Protein AF-A0A7H1N2P3-F1 (afdb_monomer)

Solvent-accessible surface area (backbone atoms only — not comparable to full-atom values): 16676 Å² total; per-residue (Å²): 135,90,85,82,84,85,82,82,83,81,80,83,82,82,78,81,83,77,82,78,76,79,80,79,80,75,78,75,78,79,77,72,80,78,60,65,70,44,45,27,58,56,30,42,57,56,55,43,72,71,64,78,55,67,79,48,47,64,55,15,47,18,42,70,59,27,43,42,68,39,91,84,82,60,47,80,33,26,30,31,26,25,40,36,40,92,50,42,79,43,81,42,94,38,66,67,56,34,45,52,50,51,51,57,40,43,76,74,70,52,52,69,37,22,34,9,22,58,41,52,40,48,62,86,41,64,83,74,41,98,42,65,70,45,38,48,29,37,55,54,31,46,52,49,49,54,54,52,41,46,54,35,24,73,73,60,75,33,68,65,56,11,54,12,44,69,80,29,87,50,64,91,56,12,51,66,49,23,54,51,29,52,56,40,27,56,57,50,72,68,54,71,98,66,94,62,98,78,80,87,79,84,74,76,87,68,82,79,67,72,80,69,86,58,74,56,78,71,92,71,90,69,84,71,80,48,75,66,56,54,53,53,51,52,53,64,72,65,53,77,66,81,79,71,62,76,75,65,63,69,68,61,64,61,57,58,61,57,54,58,59,55,56,59,59,57,63,63,66,76,75,74,128

Sequence (273 aa):
MQGRWRKCCWVPVLGALLLFSPLSLQAAPLALPSDPYRLCADAIARQDRTGQTPRHLLSAIALAESGRRHPVTGAAVAWPWAVMSEGRGRYLATKADAIAEVQGLQARGIRNIDVGCMQINLSYHPDAFASLEEAFDPAANIAYAAQYLRQLFAEEGSWPDAAGRYHSATPAYKGPYQDRVMALWGKQGQQPLNGNADDPMGDPAMASLSAPPRIAMPPLRQRQPTPAMINQFVRQLQMPTAAARSGRALAASRDQRGQVTADRRRRTQYRTA

Foldseek 3Di:
DDDDDDDDDDDDDDDDDDPPDDPPPDDDDDDDPPDQQCQLVVLLVVVVVVVLDPPCLLVLLLLLAQWDQDPPQRDTTHGLLWKDDPLDIDRDPDLVVSQVVVVVCVVVVTQQMFGGSNRHGCNLCVPLDPDSSLCSRSNSVSVSLSVQLSVLCVVPVDSLQSQLVSQHPDPVRSVVRSVSSVVSSVVVVPDPPDPDVDDDDDDPPVVPCPPPRPPRDDDDDDDRDDPVNVVVVVVVVPPPPPVPPPPPPVVVVVVVVVVVVVVVVVVVVPPPD

Secondary structure (DSSP, 8-state):
------------------------------PPPP-GGGHHHHHHHHHHTT-SS-TTHHHHHHHHHHEEE-TTT--EEE-TTEEEETTEEEE-SSHHHHHHHHHHHHHTT----EETTTTEETTT-TTS-SSHHHHT-HHHHHHHHHHHHHHHHHHHSSHHHHHHHHH-SSHHHHHHHHHHHHHHHHHHHTS-S---S------GGGTT---------------PPPHHHHHHHHHHHTSPPGGGSSSSHHHHHHHHHHHHHHHHHHHHHTS--

Mean predicted aligned error: 16.63 Å

Radius of gyration: 34.7 Å; Cα contacts (8 Å, |Δi|>4): 262; chains: 1; bounding box: 104×72×122 Å

Organism: NCBI:txid111831

pLDDT: mean 76.06, std 24.31, range [29.94, 98.88]

Nearest PDB structures (foldseek):
  8urn-assembly1_A  TM=5.389E-01  e=1.327E-02  Escherichia coli

Structure (mmCIF, N/CA/C/O backbone):
data_AF-A0A7H1N2P3-F1
#
_entry.id   AF-A0A7H1N2P3-F1
#
loop_
_atom_site.group_PDB
_atom_site.id
_atom_site.type_symbol
_atom_site.label_atom_id
_atom_site.label_alt_id
_atom_site.label_comp_id
_atom_site.label_asym_id
_atom_site.label_entity_id
_atom_site.label_seq_id
_atom_site.pdbx_PDB_ins_code
_atom_site.Cartn_x
_atom_site.Cartn_y
_atom_site.Cartn_z
_atom_site.occupancy
_atom_site.B_iso_or_equiv
_atom_site.auth_seq_id
_atom_site.auth_comp_id
_atom_site.auth_asym_id
_atom_site.auth_atom_id
_atom_site.pdbx_PDB_model_num
ATOM 1 N N . MET A 1 1 ? -7.376 52.157 -103.030 1.00 46.75 1 MET A N 1
ATOM 2 C CA . MET A 1 1 ? -6.325 51.129 -102.859 1.00 46.75 1 MET A CA 1
ATOM 3 C C . MET A 1 1 ? -6.321 50.677 -101.408 1.00 46.75 1 MET A C 1
ATOM 5 O O . MET A 1 1 ? -6.358 51.516 -100.520 1.00 46.75 1 MET A O 1
ATOM 9 N N . GLN A 1 2 ? -6.408 49.368 -101.184 1.00 44.72 2 GLN A N 1
ATOM 10 C CA . GLN A 1 2 ? -6.608 48.746 -99.874 1.00 44.72 2 GLN A CA 1
ATOM 11 C C . GLN A 1 2 ? -5.289 48.712 -99.079 1.00 44.72 2 GLN A C 1
ATOM 13 O O . GLN A 1 2 ? -4.334 48.075 -99.515 1.00 44.72 2 GLN A O 1
ATOM 18 N N . GLY A 1 3 ? -5.238 49.364 -97.914 1.00 48.50 3 GLY A N 1
ATOM 19 C CA . GLY A 1 3 ? -4.130 49.262 -96.957 1.00 48.50 3 GLY A CA 1
ATOM 20 C C . GLY A 1 3 ? -4.452 48.247 -95.860 1.00 48.50 3 GLY A C 1
ATOM 21 O O . GLY A 1 3 ? -5.310 48.495 -95.015 1.00 48.50 3 GLY A O 1
ATOM 22 N N . ARG A 1 4 ? -3.788 47.085 -95.891 1.00 54.94 4 ARG A N 1
ATOM 23 C CA . ARG A 1 4 ? -3.956 45.971 -94.945 1.00 54.94 4 ARG A CA 1
ATOM 24 C C . ARG A 1 4 ? -2.919 46.027 -93.800 1.00 54.94 4 ARG A C 1
ATOM 26 O O . ARG A 1 4 ? -1.737 45.870 -94.051 1.00 54.94 4 ARG A O 1
ATOM 33 N N . TRP A 1 5 ? -3.438 46.156 -92.571 1.00 48.72 5 TRP A N 1
ATOM 34 C CA . TRP A 1 5 ? -3.043 45.595 -91.254 1.00 48.72 5 TRP A CA 1
ATOM 35 C C . TRP A 1 5 ? -1.598 45.676 -90.730 1.00 48.72 5 TRP A C 1
ATOM 37 O O . TRP A 1 5 ? -0.681 45.091 -91.292 1.00 48.72 5 TRP A O 1
ATOM 47 N N . ARG A 1 6 ? -1.497 46.102 -89.461 1.00 54.25 6 ARG A N 1
ATOM 48 C CA . ARG A 1 6 ? -1.001 45.246 -88.363 1.00 54.25 6 ARG A CA 1
ATOM 49 C C . ARG A 1 6 ? -1.569 45.720 -87.018 1.00 54.25 6 ARG A C 1
ATOM 51 O O . ARG A 1 6 ? -1.148 46.733 -86.477 1.00 54.25 6 ARG A O 1
ATOM 58 N N . LYS A 1 7 ? -2.574 44.999 -86.511 1.00 63.62 7 LYS A N 1
ATOM 59 C CA . LYS A 1 7 ? -3.128 45.179 -85.161 1.00 63.62 7 LYS A CA 1
ATOM 60 C C . LYS A 1 7 ? -2.230 44.424 -84.176 1.00 63.62 7 LYS A C 1
ATOM 62 O O . LYS A 1 7 ? -1.996 43.234 -84.374 1.00 63.62 7 LYS A O 1
ATOM 67 N N . CYS A 1 8 ? -1.720 45.107 -83.154 1.00 59.34 8 CYS A N 1
ATOM 68 C CA . CYS A 1 8 ? -1.030 44.477 -82.030 1.00 59.34 8 CYS A CA 1
ATOM 69 C C . CYS A 1 8 ? -2.034 43.664 -81.203 1.00 59.34 8 CYS A C 1
ATOM 71 O O . CYS A 1 8 ? -3.032 44.207 -80.734 1.00 59.34 8 CYS A O 1
ATOM 73 N N . CYS A 1 9 ? -1.768 42.371 -81.024 1.00 60.31 9 CYS A N 1
ATOM 74 C CA . CYS A 1 9 ? -2.489 41.534 -80.072 1.00 60.31 9 CYS A CA 1
ATOM 75 C C . CYS A 1 9 ? -1.971 41.833 -78.662 1.00 60.31 9 CYS A C 1
ATOM 77 O O . CYS A 1 9 ? -0.817 41.549 -78.350 1.00 60.31 9 CYS A O 1
ATOM 79 N N . TRP A 1 10 ? -2.825 42.402 -77.816 1.00 56.50 10 TRP A N 1
ATOM 80 C CA . TRP A 1 10 ? -2.609 42.476 -76.375 1.00 56.50 10 TRP A CA 1
ATOM 81 C C . TRP A 1 10 ? -3.171 41.181 -75.777 1.00 56.50 10 TRP A C 1
ATOM 83 O O . TRP A 1 10 ? -4.371 40.932 -75.872 1.00 56.50 10 TRP A O 1
ATOM 93 N N . VAL A 1 11 ? -2.309 40.313 -75.248 1.00 62.06 11 VAL A N 1
ATOM 94 C CA . VAL A 1 11 ? -2.736 39.091 -74.552 1.00 62.06 11 VAL A CA 1
ATOM 95 C C . VAL A 1 11 ? -2.889 39.442 -73.070 1.00 62.06 11 VAL A C 1
ATOM 97 O O . VAL A 1 11 ? -1.889 39.803 -72.449 1.00 62.06 11 VAL A O 1
ATOM 100 N N . PRO A 1 12 ? -4.093 39.370 -72.475 1.00 61.41 12 PRO A N 1
ATOM 101 C CA . PRO A 1 12 ? -4.243 39.557 -71.042 1.00 61.41 12 PRO A CA 1
ATOM 102 C C . PRO A 1 12 ? -3.767 38.288 -70.326 1.00 61.41 12 PRO A C 1
ATOM 104 O O . PRO A 1 12 ? -4.273 37.192 -70.565 1.00 61.41 12 PRO A O 1
ATOM 107 N N . VAL A 1 13 ? -2.781 38.429 -69.443 1.00 63.53 13 VAL A N 1
ATOM 108 C CA . VAL A 1 13 ? -2.361 37.355 -68.537 1.00 63.53 13 VAL A CA 1
ATOM 109 C C . VAL A 1 13 ? -3.352 37.321 -67.372 1.00 63.53 13 VAL A C 1
ATOM 111 O O . VAL A 1 13 ? -3.301 38.159 -66.475 1.00 63.53 13 VAL A O 1
ATOM 114 N N . LEU A 1 14 ? -4.291 36.374 -67.402 1.00 61.03 14 LEU A N 1
ATOM 115 C CA . LEU A 1 14 ? -5.162 36.053 -66.269 1.00 61.03 14 LEU A CA 1
ATOM 116 C C . LEU A 1 14 ? -4.339 35.304 -65.211 1.00 61.03 14 LEU A C 1
ATOM 118 O O . LEU A 1 14 ? -4.055 34.116 -65.354 1.00 61.03 14 LEU A O 1
ATOM 122 N N . GLY A 1 15 ? -3.927 36.011 -64.158 1.00 58.31 15 GLY A N 1
ATOM 123 C CA . GLY A 1 15 ? -3.272 35.417 -62.995 1.00 58.31 15 GLY A CA 1
ATOM 124 C C . GLY A 1 15 ? -4.260 34.586 -62.176 1.00 58.31 15 GLY A C 1
ATOM 125 O O . GLY A 1 15 ? -5.127 35.136 -61.501 1.00 58.31 15 GLY A O 1
ATOM 126 N N . ALA A 1 16 ? -4.131 33.261 -62.224 1.00 64.19 16 ALA A N 1
ATOM 127 C CA . ALA A 1 16 ? -4.852 32.353 -61.339 1.00 64.19 16 ALA A CA 1
ATOM 128 C C . ALA A 1 16 ? -4.226 32.399 -59.932 1.00 64.19 16 ALA A C 1
ATOM 130 O O . ALA A 1 16 ? -3.163 31.823 -59.700 1.00 64.19 16 ALA A O 1
ATOM 131 N N . LEU A 1 17 ? -4.872 33.093 -58.987 1.00 64.25 17 LEU A N 1
ATOM 132 C CA . LEU A 1 17 ? -4.524 33.016 -57.565 1.00 64.25 17 LEU A CA 1
ATOM 133 C C . LEU A 1 17 ? -4.985 31.662 -57.001 1.00 64.25 17 LEU A C 1
ATOM 135 O O . LEU A 1 17 ? -6.159 31.464 -56.693 1.00 64.25 17 LEU A O 1
ATOM 139 N N . LEU A 1 18 ? -4.045 30.729 -56.861 1.00 65.75 18 LEU A N 1
ATOM 140 C CA . LEU A 1 18 ? -4.226 29.506 -56.082 1.00 65.75 18 LEU A CA 1
ATOM 141 C C . LEU A 1 18 ? -4.281 29.872 -54.590 1.00 65.75 18 LEU A C 1
ATOM 143 O O . LEU A 1 18 ? -3.270 30.243 -53.994 1.00 65.75 18 LEU A O 1
ATOM 147 N N . LEU A 1 19 ? -5.468 29.775 -53.987 1.00 65.56 19 LEU A N 1
ATOM 148 C CA . LEU A 1 19 ? -5.662 29.879 -52.541 1.00 65.56 19 LEU A CA 1
ATOM 149 C C . LEU A 1 19 ? -5.052 28.641 -51.867 1.00 65.56 19 LEU A C 1
ATOM 151 O O . LEU A 1 19 ? -5.700 27.607 -51.727 1.00 65.56 19 LEU A O 1
ATOM 155 N N . PHE A 1 20 ? -3.786 28.735 -51.464 1.00 63.75 20 PHE A N 1
ATOM 156 C CA . PHE A 1 20 ? -3.161 27.752 -50.584 1.00 63.75 20 PHE A CA 1
ATOM 157 C C . PHE A 1 20 ? -3.782 27.873 -49.187 1.00 63.75 20 PHE A C 1
ATOM 159 O O . PHE A 1 20 ? -3.411 28.754 -48.414 1.00 63.75 20 PHE A O 1
ATOM 166 N N . SER A 1 21 ? -4.734 26.999 -48.848 1.00 68.94 21 SER A N 1
ATOM 167 C CA . SER A 1 21 ? -5.146 26.810 -47.453 1.00 68.94 21 SER A CA 1
ATOM 168 C C . SER A 1 21 ? -3.981 26.190 -46.676 1.00 6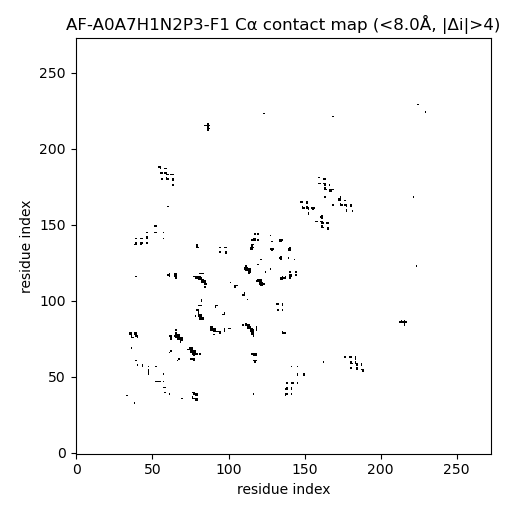8.94 21 SER A C 1
ATOM 170 O O . SER A 1 21 ? -3.573 25.072 -47.005 1.00 68.94 21 SER A O 1
ATOM 172 N N . PRO A 1 22 ? -3.425 26.867 -45.655 1.00 70.19 22 PRO A N 1
ATOM 173 C CA . PRO A 1 22 ? -2.373 26.278 -44.847 1.00 70.19 22 PRO A CA 1
ATOM 174 C C . PRO A 1 22 ? -2.975 25.149 -44.009 1.00 70.19 22 PRO A C 1
ATOM 176 O O . PRO A 1 22 ? -3.807 25.382 -43.132 1.00 70.19 22 PRO A O 1
ATOM 179 N N . LEU A 1 23 ? -2.555 23.915 -44.285 1.00 70.94 23 LEU A N 1
ATOM 180 C CA . LEU A 1 23 ? -2.817 22.774 -43.417 1.00 70.94 23 LEU A CA 1
ATOM 181 C C . LEU A 1 23 ? -2.127 23.060 -42.074 1.00 70.94 23 LEU A C 1
ATOM 183 O O . LEU A 1 23 ? -0.902 23.000 -41.969 1.00 70.94 23 LEU A O 1
ATOM 187 N N . SER A 1 24 ? -2.894 23.439 -41.052 1.00 75.31 24 SER A N 1
ATOM 188 C CA . SER A 1 24 ? -2.355 23.625 -39.706 1.00 75.31 24 SER A CA 1
ATOM 189 C C . SER A 1 24 ? -1.982 22.260 -39.126 1.00 75.31 24 SER A C 1
ATOM 191 O O . SER A 1 24 ? -2.840 21.533 -38.632 1.00 75.31 24 SER A O 1
ATOM 193 N N . LEU A 1 25 ? -0.697 21.905 -39.193 1.00 71.31 25 LEU A N 1
ATOM 194 C CA . LEU A 1 25 ? -0.135 20.784 -38.444 1.00 71.31 25 LEU A CA 1
ATOM 195 C C . LEU A 1 25 ? -0.212 21.128 -36.949 1.00 71.31 25 LEU A C 1
ATOM 197 O O . LEU A 1 25 ? 0.620 21.861 -36.418 1.00 71.31 25 LEU A O 1
ATOM 201 N N . GLN A 1 26 ? -1.242 20.637 -36.267 1.00 74.81 26 GLN A N 1
ATOM 202 C CA . GLN A 1 26 ? -1.307 20.704 -34.812 1.00 74.81 26 GLN A CA 1
ATOM 203 C C . GLN A 1 26 ? -0.338 19.665 -34.255 1.00 74.81 26 GLN A C 1
ATOM 205 O O . GLN A 1 26 ? -0.576 18.461 -34.339 1.00 74.81 26 GLN A O 1
ATOM 210 N N . ALA A 1 27 ? 0.783 20.140 -33.715 1.00 72.75 27 ALA A N 1
ATOM 211 C CA . ALA A 1 27 ? 1.675 19.307 -32.931 1.00 72.75 27 ALA A CA 1
ATOM 212 C C . ALA A 1 27 ? 0.906 18.809 -31.701 1.00 72.75 27 ALA A C 1
ATOM 214 O O . ALA A 1 27 ? 0.481 19.608 -30.863 1.00 72.75 27 ALA A O 1
ATOM 215 N N . ALA A 1 28 ? 0.698 17.495 -31.601 1.00 73.44 28 ALA A N 1
ATOM 216 C CA . ALA A 1 28 ? 0.181 16.903 -30.378 1.00 73.44 28 ALA A CA 1
ATOM 217 C C . ALA A 1 28 ? 1.174 17.209 -29.240 1.00 73.44 28 ALA A C 1
ATOM 219 O O . ALA A 1 28 ? 2.379 17.008 -29.428 1.00 73.44 28 ALA A O 1
ATOM 220 N N . PRO A 1 29 ? 0.716 17.715 -28.082 1.00 70.69 29 PRO A N 1
ATOM 221 C CA . PRO A 1 29 ? 1.610 17.974 -26.966 1.00 70.69 29 PRO A CA 1
ATOM 222 C C . PRO A 1 29 ? 2.264 16.659 -26.537 1.00 70.69 29 PRO A C 1
ATOM 224 O O . PRO A 1 29 ? 1.582 15.666 -26.279 1.00 70.69 29 PRO A O 1
ATOM 227 N N . LEU A 1 30 ? 3.596 16.652 -26.467 1.00 64.25 30 LEU A N 1
ATOM 228 C CA . LEU A 1 30 ? 4.347 15.549 -25.881 1.00 64.25 30 LEU A CA 1
ATOM 229 C C . LEU A 1 30 ? 3.957 15.450 -24.403 1.00 64.25 30 LEU A C 1
ATOM 231 O O . LEU A 1 30 ? 4.261 16.344 -23.614 1.00 64.25 30 LEU A O 1
ATOM 235 N N . ALA A 1 31 ? 3.258 14.378 -24.029 1.00 64.19 31 ALA A N 1
ATOM 236 C CA . ALA A 1 31 ? 2.994 14.080 -22.631 1.00 64.19 31 ALA A CA 1
ATOM 237 C C . ALA A 1 31 ? 4.334 13.805 -21.937 1.00 64.19 31 ALA A C 1
ATOM 239 O O . ALA A 1 31 ? 5.065 12.893 -22.327 1.00 64.19 31 ALA A O 1
ATOM 240 N N . LEU A 1 32 ? 4.668 14.607 -20.923 1.00 61.97 32 LEU A N 1
ATOM 241 C CA . LEU A 1 32 ? 5.821 14.326 -20.076 1.00 61.97 32 LEU A CA 1
ATOM 242 C C . LEU A 1 32 ? 5.637 12.947 -19.419 1.00 61.97 32 LEU A C 1
ATOM 244 O O . LEU A 1 32 ? 4.507 12.603 -19.052 1.00 61.97 32 LEU A O 1
ATOM 248 N N . PRO A 1 33 ? 6.716 12.160 -19.248 1.00 65.75 33 PRO A N 1
ATOM 249 C CA . PRO A 1 33 ? 6.634 10.907 -18.515 1.00 65.75 33 PRO A CA 1
ATOM 250 C C . PRO A 1 33 ? 6.038 11.168 -17.130 1.00 65.75 33 PRO A C 1
ATOM 252 O O . PRO A 1 33 ? 6.447 12.105 -16.442 1.00 65.75 33 PRO A O 1
ATOM 255 N N . SER A 1 34 ? 5.066 10.354 -16.719 1.00 77.31 34 SER A N 1
ATOM 256 C CA . SER A 1 34 ? 4.494 10.445 -15.376 1.00 77.31 34 SER A CA 1
ATOM 257 C C . SER A 1 34 ? 5.593 10.233 -14.339 1.00 77.31 34 SER A C 1
ATOM 259 O O . SER A 1 34 ? 6.246 9.189 -14.365 1.00 77.31 34 SER A O 1
ATOM 261 N N . ASP A 1 35 ? 5.774 11.189 -13.428 1.00 89.81 35 ASP A N 1
ATOM 262 C CA . ASP A 1 35 ? 6.707 11.061 -12.311 1.00 89.81 35 ASP A CA 1
ATOM 263 C C . ASP A 1 35 ? 6.323 9.849 -11.436 1.00 89.81 35 ASP A C 1
ATOM 265 O O . ASP A 1 35 ? 5.265 9.872 -10.792 1.00 89.81 35 ASP A O 1
ATOM 269 N N . PRO A 1 36 ? 7.160 8.793 -11.372 1.00 92.69 36 PRO A N 1
ATOM 270 C CA . PRO A 1 36 ? 6.868 7.607 -10.576 1.00 92.69 36 PRO A CA 1
ATOM 271 C C . PRO A 1 36 ? 6.606 7.894 -9.097 1.00 92.69 36 PRO A C 1
ATOM 273 O O . PRO A 1 36 ? 5.811 7.192 -8.469 1.00 92.69 36 PRO A O 1
ATOM 276 N N . TYR A 1 37 ? 7.230 8.939 -8.543 1.00 94.44 37 TYR A N 1
ATOM 277 C CA . TYR A 1 37 ? 7.065 9.320 -7.139 1.00 94.44 37 TYR A CA 1
ATOM 278 C C . TYR A 1 37 ? 5.664 9.857 -6.823 1.00 94.44 37 TYR A C 1
ATOM 280 O O . TYR A 1 37 ? 5.252 9.854 -5.662 1.00 94.44 37 TYR A O 1
ATOM 288 N N . ARG A 1 38 ? 4.907 10.280 -7.841 1.00 95.25 38 ARG A N 1
ATOM 289 C CA . ARG A 1 38 ? 3.539 10.786 -7.688 1.00 95.25 38 ARG A CA 1
ATOM 290 C C . ARG A 1 38 ? 2.462 9.736 -7.910 1.00 95.25 38 ARG A C 1
ATOM 292 O O . ARG A 1 38 ? 1.331 9.941 -7.480 1.00 95.25 38 ARG A O 1
ATOM 299 N N . LEU A 1 39 ? 2.796 8.600 -8.520 1.00 97.00 39 LEU A N 1
ATOM 300 C CA . LEU A 1 39 ? 1.816 7.601 -8.949 1.00 97.00 39 LEU A CA 1
ATOM 301 C C . LEU A 1 39 ? 0.915 7.098 -7.810 1.00 97.00 39 LEU A C 1
ATOM 303 O O . LEU A 1 39 ? -0.305 7.042 -7.976 1.00 97.00 39 LEU A O 1
ATOM 307 N N . CYS A 1 40 ? 1.493 6.781 -6.646 1.00 98.19 40 CYS A N 1
ATOM 308 C CA . CYS A 1 40 ? 0.714 6.371 -5.475 1.00 98.19 40 CYS A CA 1
ATOM 309 C C . CYS A 1 40 ? -0.135 7.526 -4.927 1.00 98.19 40 CY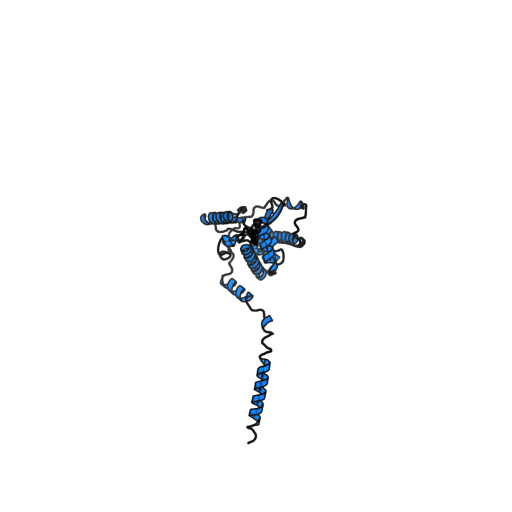S A C 1
ATOM 311 O O . CYS A 1 40 ? -1.321 7.343 -4.667 1.00 98.19 40 CYS A O 1
ATOM 313 N N . ALA A 1 41 ? 0.442 8.723 -4.788 1.00 96.94 41 ALA A N 1
ATOM 314 C CA . ALA A 1 41 ? -0.262 9.884 -4.245 1.00 96.94 41 ALA A CA 1
ATOM 315 C C . ALA A 1 41 ? -1.454 10.299 -5.126 1.00 96.94 41 ALA A C 1
ATOM 317 O O . ALA A 1 41 ? -2.552 10.526 -4.620 1.00 96.94 41 ALA A O 1
ATOM 318 N N . ASP A 1 42 ? -1.273 10.324 -6.447 1.00 97.12 42 ASP A N 1
ATOM 319 C CA . ASP A 1 42 ? -2.328 10.666 -7.398 1.00 97.12 42 ASP A CA 1
ATOM 320 C C . ASP A 1 42 ? -3.451 9.611 -7.396 1.00 97.12 42 ASP A C 1
ATOM 322 O O . ASP A 1 42 ? -4.631 9.956 -7.499 1.00 97.12 42 ASP A O 1
ATOM 326 N N . ALA A 1 43 ? -3.112 8.324 -7.268 1.00 98.12 43 ALA A N 1
ATOM 327 C CA . ALA A 1 43 ? -4.095 7.249 -7.151 1.00 98.12 43 ALA A CA 1
ATOM 328 C C . ALA A 1 43 ? -4.866 7.302 -5.818 1.00 98.12 43 ALA A C 1
ATOM 330 O O . ALA A 1 43 ? -6.091 7.167 -5.829 1.00 98.12 43 ALA A O 1
ATOM 331 N N . ILE A 1 44 ? -4.196 7.606 -4.703 1.00 98.25 44 ILE A N 1
ATOM 332 C CA . ILE A 1 44 ? -4.841 7.840 -3.401 1.00 98.25 44 ILE A CA 1
ATOM 333 C C . ILE A 1 44 ? -5.781 9.037 -3.484 1.00 98.25 44 ILE A C 1
ATOM 335 O O . ILE A 1 44 ? -6.935 8.931 -3.089 1.00 98.25 44 ILE A O 1
ATOM 339 N N . ALA A 1 45 ? -5.344 10.148 -4.080 1.00 96.50 45 ALA A N 1
ATOM 340 C CA . ALA A 1 45 ? -6.180 11.333 -4.235 1.00 96.50 45 ALA A CA 1
ATOM 341 C C . ALA A 1 45 ? -7.447 11.055 -5.061 1.00 96.50 45 ALA A C 1
ATOM 343 O O . ALA A 1 45 ? -8.494 1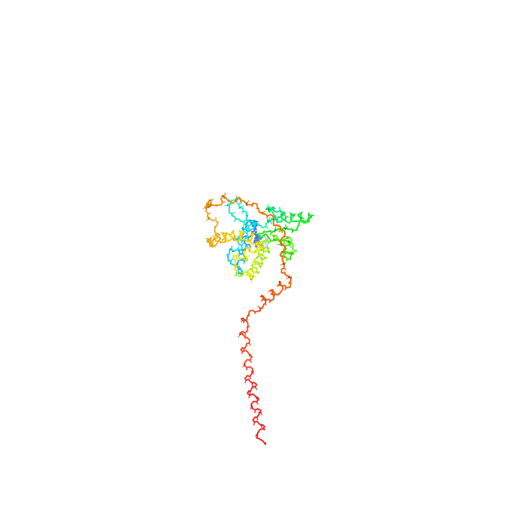1.650 -4.802 1.00 96.50 45 ALA A O 1
ATOM 344 N N . ARG A 1 46 ? -7.384 10.155 -6.054 1.00 96.44 46 ARG A N 1
ATOM 345 C CA . ARG A 1 46 ? -8.576 9.691 -6.783 1.00 96.44 46 ARG A CA 1
ATOM 346 C C . ARG A 1 46 ? -9.477 8.829 -5.900 1.00 96.44 46 ARG A C 1
ATOM 348 O O . ARG A 1 46 ? -10.686 9.047 -5.904 1.00 96.44 46 ARG A O 1
ATOM 355 N N . GLN A 1 47 ? -8.903 7.903 -5.135 1.00 97.50 47 GLN A N 1
ATOM 356 C CA . GLN A 1 47 ? -9.655 7.026 -4.237 1.00 97.50 47 GLN A CA 1
ATOM 357 C C . GLN A 1 47 ? -10.334 7.806 -3.099 1.00 97.50 47 GLN A C 1
ATOM 359 O O . GLN A 1 47 ? -11.512 7.582 -2.828 1.00 97.50 47 GLN A O 1
ATOM 364 N N . ASP A 1 48 ? -9.654 8.781 -2.496 1.00 94.06 48 ASP A N 1
ATOM 365 C CA . ASP A 1 48 ? -10.186 9.617 -1.411 1.00 94.06 48 ASP A CA 1
ATOM 366 C C . ASP A 1 48 ? -11.427 10.420 -1.846 1.00 94.06 48 ASP A C 1
ATOM 368 O O . ASP A 1 48 ? -12.343 10.637 -1.051 1.00 94.06 48 ASP A O 1
ATOM 372 N N . ARG A 1 49 ? -11.527 10.810 -3.127 1.00 95.06 49 ARG A N 1
ATOM 373 C CA . ARG A 1 49 ? -12.718 11.502 -3.669 1.00 95.06 49 ARG A CA 1
ATOM 374 C C . ARG A 1 49 ? -13.977 10.639 -3.655 1.00 95.06 49 ARG A C 1
ATOM 376 O O . ARG A 1 49 ? -15.071 11.191 -3.720 1.00 95.06 49 ARG A O 1
ATOM 383 N N . THR A 1 50 ? -13.848 9.316 -3.556 1.00 94.69 50 THR A N 1
ATOM 384 C CA . THR A 1 50 ? -15.006 8.420 -3.410 1.00 94.69 50 THR A CA 1
ATOM 385 C C . THR A 1 50 ? -15.683 8.566 -2.044 1.00 94.69 50 THR A C 1
ATOM 387 O O . THR A 1 50 ? -16.819 8.123 -1.884 1.00 94.69 50 THR A O 1
ATOM 390 N N . GLY A 1 51 ? -15.003 9.172 -1.059 1.00 91.69 51 GLY A N 1
ATOM 391 C CA . GLY A 1 51 ? -15.529 9.408 0.288 1.00 91.69 51 GLY A CA 1
ATOM 392 C C . GLY A 1 51 ? -15.735 8.138 1.116 1.00 91.69 51 GLY A C 1
ATOM 393 O O . GLY A 1 51 ? -16.445 8.170 2.116 1.00 91.69 51 GLY A O 1
ATOM 394 N N . GLN A 1 52 ? -15.157 7.009 0.696 1.00 92.19 52 GLN A N 1
ATOM 395 C CA . GLN A 1 52 ? -15.380 5.714 1.341 1.00 92.19 52 GLN A CA 1
ATOM 396 C C . GLN A 1 52 ? -14.447 5.445 2.533 1.00 92.19 52 GLN A C 1
ATOM 398 O O . GLN A 1 52 ? -14.727 4.563 3.344 1.00 92.19 52 GLN A O 1
ATOM 403 N N . THR A 1 53 ? -13.349 6.193 2.626 1.00 95.06 53 THR A N 1
ATOM 404 C CA . THR A 1 53 ? -12.395 6.205 3.739 1.00 95.06 53 THR A CA 1
ATOM 405 C C . THR A 1 53 ? -12.181 7.650 4.194 1.00 95.06 53 THR A C 1
ATOM 407 O O . THR A 1 53 ? -12.383 8.577 3.401 1.00 95.06 53 THR A O 1
ATOM 410 N N . PRO A 1 54 ? -11.766 7.887 5.448 1.00 96.31 54 PRO A N 1
ATOM 411 C CA . PRO A 1 54 ? -11.369 9.213 5.888 1.00 96.31 54 PRO A CA 1
ATOM 412 C C . PRO A 1 54 ? -10.235 9.760 5.023 1.00 96.31 54 PRO A C 1
ATOM 414 O O . PRO A 1 54 ? -9.316 9.025 4.653 1.00 96.31 54 PRO A O 1
ATOM 417 N N . ARG A 1 55 ? -10.284 11.064 4.738 1.00 93.62 55 ARG A N 1
ATOM 418 C CA . ARG A 1 55 ? -9.235 11.740 3.967 1.00 93.62 55 ARG A CA 1
ATOM 419 C C . ARG A 1 55 ? -7.867 11.501 4.597 1.00 93.62 55 ARG A C 1
ATOM 421 O O . ARG A 1 55 ? -7.735 11.541 5.823 1.00 93.62 55 ARG A O 1
ATOM 428 N N . HIS A 1 56 ? -6.863 11.294 3.751 1.00 95.19 56 HIS A N 1
ATOM 429 C CA . HIS A 1 56 ? -5.464 11.086 4.133 1.00 95.19 56 HIS A CA 1
ATOM 430 C C . HIS A 1 56 ? -5.148 9.797 4.909 1.00 95.19 56 HIS A C 1
ATOM 432 O O . HIS A 1 56 ? -3.968 9.521 5.135 1.00 95.19 56 HIS A O 1
ATOM 438 N N . LEU A 1 57 ? -6.137 8.975 5.283 1.00 97.62 57 LEU A N 1
ATOM 439 C CA . LEU A 1 57 ? -5.860 7.702 5.956 1.00 97.62 57 LEU A CA 1
ATOM 440 C C . LEU A 1 57 ? -5.101 6.746 5.025 1.00 97.62 57 LEU A C 1
ATOM 442 O O . LEU A 1 57 ? -4.104 6.148 5.426 1.00 97.62 57 LEU A O 1
ATOM 446 N N . LEU A 1 58 ? -5.514 6.659 3.757 1.00 98.19 58 LEU A N 1
ATOM 447 C CA . LEU A 1 58 ? -4.806 5.864 2.751 1.00 98.19 58 LEU A CA 1
ATOM 448 C C . LEU A 1 58 ? -3.387 6.393 2.501 1.00 98.19 58 LEU A C 1
ATOM 450 O O . LEU A 1 58 ? -2.466 5.593 2.372 1.00 98.19 58 LEU A O 1
ATOM 454 N N . SER A 1 59 ? -3.180 7.717 2.515 1.00 97.88 59 SER A N 1
ATOM 455 C CA . SER A 1 59 ? -1.838 8.319 2.439 1.00 97.88 59 SER A CA 1
ATOM 456 C C . SER A 1 59 ? -0.950 7.884 3.602 1.00 97.88 59 SER A C 1
ATOM 458 O O . SER A 1 59 ? 0.203 7.508 3.392 1.00 97.88 59 SER A O 1
ATOM 460 N N . ALA A 1 60 ? -1.480 7.895 4.826 1.00 98.19 60 ALA A N 1
ATOM 461 C CA . ALA A 1 60 ? -0.745 7.472 6.012 1.00 98.19 60 ALA A CA 1
ATOM 462 C C . ALA A 1 60 ? -0.353 5.987 5.951 1.00 98.19 60 ALA A C 1
ATOM 464 O O . ALA A 1 60 ? 0.800 5.648 6.224 1.00 98.19 60 ALA A O 1
ATOM 465 N N . ILE A 1 61 ? -1.280 5.121 5.532 1.00 98.50 61 ILE A N 1
ATOM 466 C CA . ILE A 1 61 ? -1.023 3.687 5.348 1.00 98.50 61 ILE A CA 1
ATOM 467 C C . ILE A 1 61 ? 0.022 3.471 4.247 1.00 98.50 61 ILE A C 1
ATOM 469 O O . ILE A 1 61 ? 1.021 2.803 4.490 1.00 98.50 61 ILE A O 1
ATOM 473 N N . ALA A 1 62 ? -0.119 4.102 3.079 1.00 98.56 62 ALA A N 1
ATOM 474 C CA . ALA A 1 62 ? 0.839 3.964 1.980 1.00 98.56 62 ALA A CA 1
ATOM 475 C C . ALA A 1 62 ? 2.272 4.354 2.394 1.00 98.56 62 ALA A C 1
ATOM 477 O O . ALA A 1 62 ? 3.239 3.676 2.043 1.00 98.56 62 ALA A O 1
ATOM 478 N N . LEU A 1 63 ? 2.421 5.422 3.189 1.00 98.19 63 LEU A N 1
ATOM 479 C CA . LEU A 1 63 ? 3.711 5.849 3.743 1.00 98.19 63 LEU A CA 1
ATOM 480 C C . LEU A 1 63 ? 4.254 4.883 4.807 1.00 98.19 63 LEU A C 1
ATOM 482 O O . LEU A 1 63 ? 5.471 4.691 4.908 1.00 98.19 63 LEU A O 1
ATOM 486 N N . ALA A 1 64 ? 3.387 4.274 5.617 1.00 97.50 64 ALA A N 1
ATOM 487 C CA . ALA A 1 64 ? 3.797 3.228 6.549 1.00 97.50 64 ALA A CA 1
ATOM 488 C C . ALA A 1 64 ? 4.287 1.981 5.795 1.00 97.50 64 ALA A C 1
ATOM 490 O O . ALA A 1 64 ? 5.307 1.393 6.170 1.00 97.50 64 ALA A O 1
ATOM 491 N N . GLU A 1 65 ? 3.611 1.632 4.705 1.00 97.56 65 GLU A N 1
ATOM 492 C CA . GLU A 1 65 ? 3.857 0.427 3.927 1.00 97.56 65 GLU A CA 1
ATOM 493 C C . GLU A 1 65 ? 5.093 0.535 3.033 1.00 97.56 65 GLU A C 1
ATOM 495 O O . GLU A 1 65 ? 6.103 -0.117 3.312 1.00 97.56 65 GLU A O 1
ATOM 500 N N . SER A 1 66 ? 5.053 1.410 2.028 1.00 97.69 66 SER A N 1
ATOM 501 C CA . SER A 1 66 ? 6.067 1.529 0.967 1.00 97.69 66 SER A CA 1
ATOM 502 C C . SER A 1 66 ? 6.817 2.869 0.987 1.00 97.69 66 SER A C 1
ATOM 504 O O . SER A 1 66 ? 7.466 3.248 0.008 1.00 97.69 66 SER A O 1
ATOM 506 N N . GLY A 1 67 ? 6.722 3.616 2.091 1.00 95.62 67 GLY A N 1
ATOM 507 C CA . GLY A 1 67 ? 7.354 4.923 2.231 1.00 95.62 67 GLY A CA 1
ATOM 508 C C . GLY A 1 67 ? 8.873 4.877 2.051 1.00 95.62 67 GLY A C 1
ATOM 509 O O . GLY A 1 67 ? 9.584 4.171 2.770 1.00 95.62 67 GLY A O 1
ATOM 510 N N . ARG A 1 68 ? 9.377 5.705 1.136 1.00 93.94 68 ARG A N 1
ATOM 511 C CA . ARG A 1 68 ? 10.802 5.971 0.910 1.00 93.94 68 ARG A CA 1
ATOM 512 C C . ARG A 1 68 ? 11.053 7.471 0.798 1.00 93.94 68 ARG A C 1
ATOM 514 O O . ARG A 1 68 ? 10.129 8.247 0.573 1.00 93.94 68 ARG A O 1
ATOM 521 N N . ARG A 1 69 ? 12.309 7.894 0.952 1.00 93.69 69 ARG A N 1
ATOM 522 C CA . ARG A 1 69 ? 12.682 9.297 0.735 1.00 93.69 69 ARG A CA 1
ATOM 523 C C . ARG A 1 69 ? 12.773 9.598 -0.755 1.00 93.69 69 ARG A C 1
ATOM 525 O O . ARG A 1 69 ? 13.447 8.877 -1.494 1.00 93.69 69 ARG A O 1
ATOM 532 N N . HIS A 1 70 ? 12.128 10.677 -1.170 1.00 92.62 70 HIS A N 1
ATOM 533 C CA . HIS A 1 70 ? 12.331 11.261 -2.482 1.00 92.62 70 HIS A CA 1
ATOM 534 C C . HIS A 1 70 ? 13.774 11.795 -2.574 1.00 92.62 70 HIS A C 1
ATOM 536 O O . HIS A 1 70 ? 14.196 12.530 -1.680 1.00 92.62 70 HIS A O 1
ATOM 542 N N . PRO A 1 71 ? 14.544 11.469 -3.627 1.00 90.50 71 PRO A N 1
ATOM 543 C CA . PRO A 1 71 ? 15.972 11.794 -3.692 1.00 90.50 71 PRO A CA 1
ATOM 544 C C . PRO A 1 71 ? 16.256 13.300 -3.763 1.00 90.50 71 PRO A C 1
ATOM 546 O O . PRO A 1 71 ? 17.276 13.743 -3.254 1.00 90.50 71 PRO A O 1
ATOM 549 N N . VAL A 1 72 ? 15.355 14.078 -4.374 1.00 90.12 72 VAL A N 1
ATOM 550 C CA . VAL A 1 72 ? 15.497 15.542 -4.502 1.00 90.12 72 VAL A CA 1
ATOM 551 C C . VAL A 1 72 ? 14.934 16.286 -3.288 1.00 90.12 72 VAL A C 1
ATOM 553 O O . VAL A 1 72 ? 15.659 16.992 -2.604 1.00 90.12 72 VAL A O 1
ATOM 556 N N . THR A 1 73 ? 13.640 16.127 -2.997 1.00 91.50 73 THR A N 1
ATOM 557 C CA . THR A 1 73 ? 12.958 16.897 -1.944 1.00 91.50 73 THR A CA 1
ATOM 558 C C . THR A 1 73 ? 13.168 16.352 -0.529 1.00 91.50 73 THR A C 1
ATOM 560 O O . THR A 1 73 ? 12.827 17.021 0.439 1.00 91.50 73 THR A O 1
ATOM 563 N N . GLY A 1 74 ? 13.659 15.116 -0.377 1.00 92.44 74 GLY A N 1
ATOM 564 C CA . GLY A 1 74 ? 13.770 14.437 0.920 1.00 92.44 74 GLY A CA 1
ATOM 565 C C . GLY A 1 74 ? 12.432 14.013 1.540 1.00 92.44 74 GLY A C 1
ATOM 566 O O . GLY A 1 74 ? 12.430 13.330 2.567 1.00 92.44 74 GLY A O 1
ATOM 567 N N . ALA A 1 75 ? 11.302 14.367 0.918 1.00 90.69 75 ALA A N 1
ATOM 568 C CA . ALA A 1 75 ? 9.968 14.042 1.405 1.00 90.69 75 ALA A CA 1
ATOM 569 C C . ALA A 1 75 ? 9.739 12.524 1.456 1.00 90.69 75 ALA A C 1
ATOM 571 O O . ALA A 1 75 ? 10.236 11.773 0.614 1.00 90.69 75 ALA A O 1
ATOM 572 N N . ALA A 1 76 ? 8.962 12.067 2.439 1.00 93.56 76 ALA A N 1
ATOM 573 C CA . ALA A 1 76 ? 8.499 10.686 2.477 1.00 93.56 76 ALA A CA 1
ATOM 574 C C . ALA A 1 76 ? 7.387 10.492 1.436 1.00 93.56 76 ALA A C 1
ATOM 576 O O . ALA A 1 76 ? 6.391 11.213 1.455 1.00 93.56 76 ALA A O 1
ATOM 577 N N . VAL A 1 77 ? 7.558 9.517 0.547 1.00 95.50 77 VAL A N 1
ATOM 578 C CA . VAL A 1 77 ? 6.634 9.203 -0.549 1.00 95.50 77 VAL A CA 1
ATOM 579 C C . VAL A 1 77 ? 6.452 7.692 -0.661 1.00 95.50 77 VAL A C 1
ATOM 581 O O . VAL A 1 77 ? 7.411 6.937 -0.505 1.00 95.50 77 VAL A O 1
ATOM 584 N N . ALA A 1 78 ? 5.221 7.242 -0.903 1.00 97.69 78 ALA A N 1
ATOM 585 C CA . ALA A 1 78 ? 4.925 5.834 -1.170 1.00 97.69 78 ALA A CA 1
ATOM 586 C C . ALA A 1 78 ? 5.444 5.432 -2.560 1.00 97.69 78 ALA A C 1
ATOM 588 O O . ALA A 1 78 ? 5.459 6.258 -3.476 1.00 97.69 78 ALA A O 1
ATOM 589 N N . TRP A 1 79 ? 5.867 4.177 -2.728 1.00 98.25 79 TRP A N 1
ATOM 590 C CA . TRP A 1 79 ? 6.501 3.711 -3.963 1.00 98.25 79 TRP A CA 1
ATOM 591 C C . TRP A 1 79 ? 5.686 2.609 -4.654 1.00 98.25 79 TRP A C 1
ATOM 593 O O . TRP A 1 79 ? 5.404 1.583 -4.033 1.00 98.25 79 TRP A O 1
ATOM 603 N N . PRO A 1 80 ? 5.337 2.762 -5.946 1.00 98.38 80 PRO A N 1
ATOM 604 C CA . PRO A 1 80 ? 4.430 1.838 -6.630 1.00 98.38 80 PRO A CA 1
ATOM 605 C C . PRO A 1 80 ? 5.069 0.498 -6.994 1.00 98.38 80 PRO A C 1
ATOM 607 O O . PRO A 1 80 ? 4.352 -0.453 -7.278 1.00 98.38 80 PRO A O 1
ATOM 610 N N . TRP A 1 81 ? 6.399 0.406 -6.989 1.00 98.62 81 TRP A N 1
ATOM 611 C CA . TRP A 1 81 ? 7.153 -0.785 -7.395 1.00 98.62 81 TRP A CA 1
ATOM 612 C C . TRP A 1 81 ? 7.995 -1.314 -6.236 1.00 98.62 81 TRP A C 1
ATOM 614 O O . TRP A 1 81 ? 9.176 -1.629 -6.379 1.00 98.62 81 TRP A O 1
ATOM 624 N N . ALA A 1 82 ? 7.399 -1.311 -5.045 1.00 98.50 82 ALA A N 1
ATOM 625 C CA . ALA A 1 82 ? 7.979 -1.891 -3.848 1.00 98.50 82 ALA A CA 1
ATOM 626 C C . ALA A 1 82 ? 7.603 -3.378 -3.739 1.00 98.50 82 ALA A C 1
ATOM 628 O O . ALA A 1 82 ? 6.461 -3.759 -4.007 1.00 98.50 82 ALA A O 1
ATOM 629 N N . VAL A 1 83 ? 8.574 -4.211 -3.359 1.00 98.69 83 VAL A N 1
ATOM 630 C CA . VAL A 1 83 ? 8.412 -5.655 -3.138 1.00 98.69 83 VAL A CA 1
ATOM 631 C C . VAL A 1 83 ? 9.009 -6.025 -1.790 1.00 98.69 83 VAL A C 1
ATOM 633 O O . VAL A 1 83 ? 10.219 -5.892 -1.589 1.00 98.69 83 VAL A O 1
ATOM 636 N N . MET A 1 84 ? 8.190 -6.551 -0.880 1.00 97.00 84 MET A N 1
ATOM 637 C CA . MET A 1 84 ? 8.656 -7.116 0.388 1.00 97.00 84 MET A CA 1
ATOM 638 C C . MET A 1 84 ? 8.506 -8.632 0.347 1.00 97.00 84 MET A C 1
ATOM 640 O O . MET A 1 84 ? 7.450 -9.157 0.019 1.00 97.00 84 MET A O 1
ATOM 644 N N . SER A 1 85 ? 9.580 -9.345 0.662 1.00 96.00 85 SER A N 1
ATOM 645 C CA . SER A 1 85 ? 9.538 -10.783 0.921 1.00 96.00 85 SER A CA 1
ATOM 646 C C . SER A 1 85 ? 10.779 -11.194 1.705 1.00 96.00 85 SER A C 1
ATOM 648 O O . SER A 1 85 ? 11.817 -10.539 1.585 1.00 96.00 85 SER A O 1
ATOM 650 N N . GLU A 1 86 ? 10.685 -12.262 2.498 1.00 91.56 86 GLU A N 1
ATOM 651 C CA . GLU A 1 86 ? 11.803 -12.791 3.301 1.00 91.56 86 GLU A CA 1
ATOM 652 C C . GLU A 1 86 ? 12.388 -11.750 4.286 1.00 91.56 86 GLU A C 1
ATOM 654 O O . GLU A 1 86 ? 13.577 -11.764 4.591 1.00 91.56 86 GLU A O 1
ATOM 659 N N . GLY A 1 87 ? 11.573 -10.790 4.747 1.00 90.44 87 GLY A N 1
ATOM 660 C CA . GLY A 1 87 ? 12.026 -9.676 5.596 1.00 90.44 87 GLY A CA 1
ATOM 661 C C . GLY A 1 87 ? 12.858 -8.615 4.862 1.00 90.44 87 GLY A C 1
ATOM 662 O O . GLY A 1 87 ? 13.427 -7.728 5.496 1.00 90.44 87 GLY A O 1
ATOM 663 N N . ARG A 1 88 ? 12.943 -8.683 3.528 1.00 91.31 88 ARG A N 1
ATOM 664 C CA . ARG A 1 88 ? 13.720 -7.758 2.694 1.00 91.31 88 ARG A CA 1
ATOM 665 C C . ARG A 1 88 ? 12.796 -6.931 1.809 1.00 91.31 88 ARG A C 1
ATOM 667 O O . ARG A 1 88 ? 12.041 -7.474 1.005 1.00 91.31 88 ARG A O 1
ATOM 674 N N . GLY A 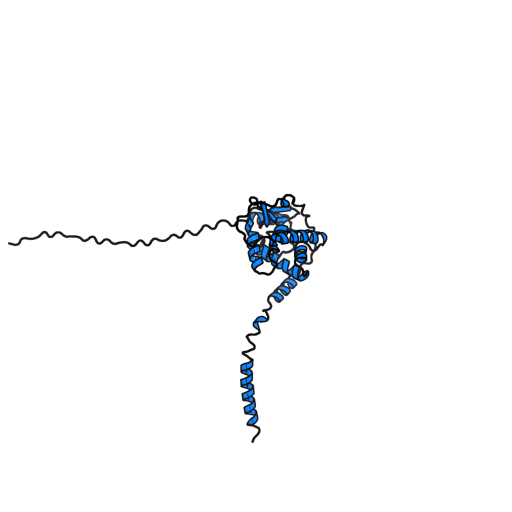1 89 ? 12.888 -5.610 1.947 1.00 92.94 89 GLY A N 1
ATOM 675 C CA . GLY A 1 89 ? 12.233 -4.653 1.058 1.00 92.94 89 GLY A CA 1
ATOM 676 C C . GLY A 1 89 ? 13.118 -4.311 -0.140 1.00 92.94 89 GLY A C 1
ATOM 677 O O . GLY A 1 89 ? 14.311 -4.048 0.019 1.00 92.94 89 GLY A O 1
ATOM 678 N N . ARG A 1 90 ? 12.528 -4.298 -1.332 1.00 97.12 90 ARG A N 1
ATOM 679 C CA . ARG A 1 90 ? 13.153 -3.891 -2.595 1.00 97.12 90 ARG A CA 1
ATOM 680 C C . ARG A 1 90 ? 12.322 -2.773 -3.208 1.00 97.12 90 ARG A C 1
ATOM 682 O O . ARG 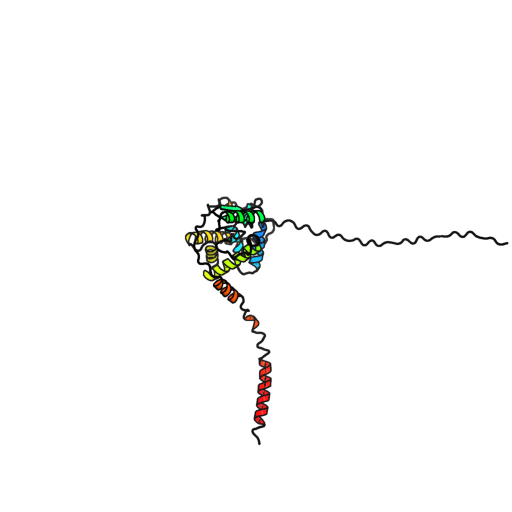A 1 90 ? 11.112 -2.917 -3.330 1.00 97.12 90 ARG A O 1
ATOM 689 N N . TYR A 1 91 ? 12.969 -1.679 -3.598 1.00 96.81 91 TYR A N 1
ATOM 690 C CA . TYR A 1 91 ? 12.332 -0.548 -4.278 1.00 96.81 91 TYR A CA 1
ATOM 691 C C . TYR A 1 91 ? 12.857 -0.491 -5.708 1.00 96.81 91 TYR A C 1
ATOM 693 O O . TYR A 1 91 ? 13.963 -0.004 -5.942 1.00 96.81 91 TYR A O 1
ATOM 701 N N . LEU A 1 92 ? 12.094 -1.051 -6.642 1.00 98.06 92 LEU A N 1
ATOM 702 C CA . LEU A 1 92 ? 12.536 -1.252 -8.017 1.00 98.06 92 LEU A CA 1
ATOM 703 C C . LEU A 1 92 ? 12.285 0.006 -8.850 1.00 98.06 92 LEU A C 1
ATOM 705 O O . LEU A 1 92 ? 11.373 0.779 -8.557 1.00 98.06 92 LEU A O 1
ATOM 709 N N . ALA A 1 93 ? 13.104 0.220 -9.879 1.00 95.88 93 ALA A N 1
ATOM 710 C CA . ALA A 1 93 ? 13.052 1.434 -10.689 1.00 95.88 93 ALA A CA 1
ATOM 711 C C . ALA A 1 93 ? 11.843 1.473 -11.626 1.00 95.88 93 ALA A C 1
ATOM 713 O O . ALA A 1 93 ? 11.373 2.561 -11.948 1.00 95.88 93 ALA A O 1
ATOM 714 N N . THR A 1 94 ? 11.348 0.309 -12.054 1.00 97.56 94 THR A N 1
ATOM 715 C CA . THR A 1 94 ? 10.235 0.197 -12.997 1.00 97.56 94 THR A CA 1
ATOM 716 C C . THR A 1 94 ? 9.242 -0.886 -12.587 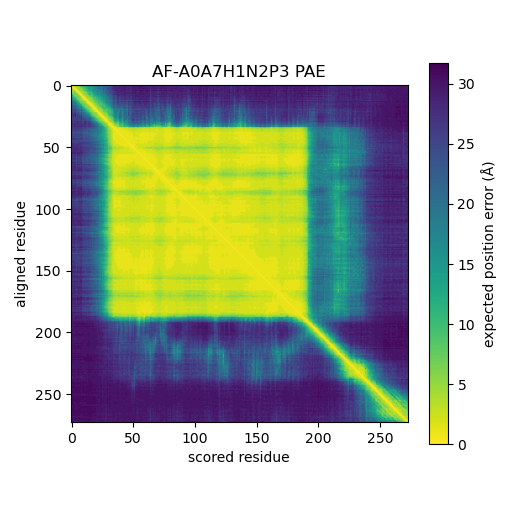1.00 97.56 94 THR A C 1
ATOM 718 O O . THR A 1 94 ? 9.548 -1.795 -11.811 1.00 97.56 94 THR A O 1
ATOM 721 N N . LYS A 1 95 ? 8.040 -0.817 -13.171 1.00 98.31 95 LYS A N 1
ATOM 722 C CA . LYS A 1 95 ? 7.014 -1.857 -13.038 1.00 98.31 95 LYS A CA 1
ATOM 723 C C . LYS A 1 95 ? 7.513 -3.223 -13.511 1.00 98.31 95 LYS A C 1
ATOM 725 O O . LYS A 1 95 ? 7.258 -4.221 -12.849 1.00 98.31 95 LYS A O 1
ATOM 730 N N . ALA A 1 96 ? 8.226 -3.255 -14.638 1.00 98.50 96 ALA A N 1
ATOM 731 C CA . ALA A 1 96 ? 8.749 -4.488 -15.218 1.00 98.50 96 ALA A CA 1
ATOM 732 C C . ALA A 1 96 ? 9.762 -5.164 -14.284 1.00 98.50 96 ALA A C 1
ATOM 734 O O . ALA A 1 96 ? 9.663 -6.367 -14.056 1.00 98.50 96 ALA A O 1
ATOM 735 N N . ASP A 1 97 ? 10.661 -4.387 -13.672 1.00 98.75 97 ASP A N 1
ATOM 736 C CA . ASP A 1 97 ? 11.638 -4.910 -12.709 1.00 98.75 97 ASP A CA 1
ATOM 737 C C . ASP A 1 97 ? 10.955 -5.501 -11.469 1.00 98.75 97 ASP A C 1
ATOM 739 O O . ASP A 1 97 ? 11.359 -6.551 -10.973 1.00 98.75 97 ASP A O 1
ATOM 743 N N . ALA A 1 98 ? 9.896 -4.856 -10.970 1.00 98.75 98 ALA A N 1
ATOM 744 C CA . ALA A 1 98 ? 9.139 -5.373 -9.832 1.00 98.75 98 ALA A CA 1
ATOM 745 C C . ALA A 1 98 ? 8.386 -6.666 -10.167 1.00 98.75 98 ALA A C 1
ATOM 747 O O . ALA A 1 98 ? 8.380 -7.594 -9.359 1.00 98.75 98 ALA A O 1
ATOM 748 N N . ILE A 1 99 ? 7.801 -6.762 -11.364 1.00 98.88 99 ILE A N 1
ATOM 749 C CA . ILE A 1 99 ? 7.170 -7.998 -11.848 1.00 98.88 99 ILE A CA 1
ATOM 750 C C . ILE A 1 99 ? 8.211 -9.117 -11.958 1.00 98.88 99 ILE A C 1
ATOM 752 O O . ILE A 1 99 ? 7.980 -10.208 -11.435 1.00 98.88 99 ILE A O 1
ATOM 756 N N . ALA A 1 100 ? 9.364 -8.840 -12.571 1.00 98.81 100 ALA A N 1
ATOM 757 C CA . ALA A 1 100 ? 10.447 -9.807 -12.714 1.00 98.81 100 ALA A CA 1
ATOM 758 C C . ALA A 1 100 ? 10.973 -10.290 -11.349 1.00 98.81 100 ALA A C 1
ATOM 760 O O . ALA A 1 100 ? 11.190 -11.488 -11.163 1.00 98.81 100 ALA A O 1
ATOM 761 N N . GLU A 1 101 ? 11.107 -9.391 -10.368 1.00 98.75 101 GLU A N 1
ATOM 762 C CA . GLU A 1 101 ? 11.487 -9.752 -8.996 1.00 98.75 101 GLU A CA 1
ATOM 763 C C . GLU A 1 101 ? 10.465 -10.706 -8.360 1.00 98.75 101 GLU A C 1
ATOM 765 O O . GLU A 1 101 ? 10.845 -11.733 -7.790 1.00 98.75 101 GLU A O 1
ATOM 770 N N . VAL A 1 102 ? 9.164 -10.414 -8.479 1.00 98.69 102 VAL A N 1
ATOM 771 C CA . VAL A 1 102 ? 8.107 -11.286 -7.938 1.00 98.69 102 VAL A CA 1
ATOM 772 C C . VAL A 1 102 ? 8.102 -12.648 -8.631 1.00 98.69 102 VAL A C 1
ATOM 774 O O . VAL A 1 102 ? 8.027 -13.670 -7.950 1.00 98.69 102 VAL A O 1
ATOM 777 N N . GLN A 1 103 ? 8.249 -12.690 -9.954 1.00 98.75 103 GLN A N 1
ATOM 778 C CA . GLN A 1 103 ? 8.348 -13.944 -10.704 1.00 98.75 103 GLN A CA 1
ATOM 779 C C . GLN A 1 103 ? 9.574 -14.764 -10.274 1.00 98.75 103 GLN A C 1
ATOM 781 O O . GLN A 1 103 ? 9.464 -15.972 -10.063 1.00 98.75 103 GLN A O 1
ATOM 786 N N . GLY A 1 104 ? 10.724 -14.118 -10.065 1.00 98.56 104 GLY A N 1
ATOM 787 C CA . GLY A 1 104 ? 11.936 -14.766 -9.562 1.00 98.56 104 GLY A CA 1
ATOM 788 C C . GLY A 1 104 ? 11.787 -15.307 -8.135 1.00 98.56 104 GLY A C 1
ATOM 789 O O . GLY A 1 104 ? 12.286 -16.391 -7.823 1.00 98.56 104 GLY A O 1
ATOM 790 N N . LEU A 1 105 ? 11.075 -14.594 -7.257 1.00 98.44 105 LEU A N 1
ATOM 791 C CA . LEU A 1 105 ? 10.707 -15.080 -5.921 1.00 98.44 105 LEU A CA 1
ATOM 792 C C . LEU A 1 105 ? 9.787 -16.311 -6.017 1.00 98.44 105 LEU A C 1
ATOM 794 O O . LEU A 1 105 ? 10.054 -17.337 -5.388 1.00 98.44 105 LEU A O 1
ATOM 798 N N . GLN A 1 106 ? 8.746 -16.244 -6.847 1.00 98.31 106 GLN A N 1
ATOM 799 C CA . GLN A 1 106 ? 7.785 -17.335 -7.036 1.00 98.31 106 GLN A CA 1
ATOM 800 C C . GLN A 1 106 ? 8.426 -18.587 -7.642 1.00 98.31 106 GLN A C 1
ATOM 802 O O . GLN A 1 106 ? 8.131 -19.695 -7.194 1.00 98.31 106 GLN A O 1
ATOM 807 N N . ALA A 1 107 ? 9.351 -18.430 -8.593 1.00 98.38 107 ALA A N 1
ATOM 808 C CA . ALA A 1 107 ? 10.116 -19.537 -9.168 1.00 98.38 107 ALA A CA 1
ATOM 809 C C . ALA A 1 107 ? 10.963 -20.277 -8.115 1.00 98.38 107 ALA A C 1
ATOM 811 O O . ALA A 1 107 ? 11.198 -21.477 -8.238 1.00 98.38 107 ALA A O 1
ATOM 812 N N . ARG A 1 108 ? 11.367 -19.586 -7.039 1.00 98.00 108 ARG A N 1
ATOM 813 C CA . ARG A 1 108 ? 12.038 -20.177 -5.867 1.00 98.00 108 ARG A CA 1
ATOM 814 C C . ARG A 1 108 ? 11.067 -20.773 -4.838 1.00 98.00 108 ARG A C 1
ATOM 816 O O . ARG A 1 108 ? 11.497 -21.210 -3.775 1.00 98.00 108 ARG A O 1
ATOM 823 N N . GLY A 1 109 ? 9.765 -20.788 -5.122 1.00 97.56 109 GLY A N 1
ATOM 824 C CA . GLY A 1 109 ? 8.725 -21.303 -4.228 1.00 97.56 109 GLY A CA 1
ATOM 825 C C . GLY A 1 109 ? 8.273 -20.320 -3.143 1.00 97.56 109 GLY A C 1
ATOM 826 O O . GLY A 1 109 ? 7.490 -20.694 -2.268 1.00 97.56 109 GLY A O 1
ATOM 827 N N . ILE A 1 110 ? 8.726 -19.065 -3.185 1.00 97.56 110 ILE A N 1
ATOM 828 C CA . ILE A 1 110 ? 8.359 -18.047 -2.200 1.00 97.56 110 ILE A CA 1
ATOM 829 C C . ILE A 1 110 ? 6.965 -17.510 -2.530 1.00 97.56 110 ILE A C 1
ATOM 831 O O . ILE A 1 110 ? 6.693 -17.097 -3.655 1.00 97.56 110 ILE A O 1
ATOM 835 N N . ARG A 1 111 ? 6.068 -17.521 -1.538 1.00 94.00 111 ARG A N 1
ATOM 836 C CA . ARG A 1 111 ? 4.668 -17.079 -1.696 1.00 94.00 111 ARG A CA 1
ATOM 837 C C . ARG A 1 111 ? 4.314 -15.842 -0.878 1.00 94.00 111 ARG A C 1
ATOM 839 O O . ARG A 1 111 ? 3.476 -15.057 -1.302 1.00 94.00 111 ARG A O 1
ATOM 846 N N . ASN A 1 112 ? 4.952 -15.659 0.278 1.00 96.56 112 ASN A N 1
ATOM 847 C CA . ASN A 1 112 ? 4.728 -14.506 1.147 1.00 96.56 112 ASN A CA 1
ATOM 848 C C . ASN A 1 112 ? 5.421 -13.268 0.556 1.00 96.56 112 ASN A C 1
ATOM 850 O O . ASN A 1 112 ? 6.599 -13.023 0.827 1.00 96.56 112 ASN A O 1
ATOM 854 N N . ILE A 1 113 ? 4.713 -12.560 -0.322 1.00 98.44 113 ILE A N 1
ATOM 855 C CA . ILE A 1 113 ? 5.231 -11.443 -1.110 1.00 98.44 113 ILE A CA 1
ATOM 856 C C . ILE A 1 113 ? 4.214 -10.307 -1.046 1.00 98.44 113 ILE A C 1
ATOM 858 O O . ILE A 1 113 ? 3.074 -10.484 -1.472 1.00 98.44 113 ILE A O 1
ATOM 862 N N . ASP A 1 114 ? 4.643 -9.150 -0.557 1.00 98.62 114 ASP A N 1
ATOM 863 C CA . ASP A 1 114 ? 3.845 -7.929 -0.528 1.00 98.62 114 ASP A CA 1
ATOM 864 C C . ASP A 1 114 ? 4.241 -7.008 -1.684 1.00 98.62 114 ASP A C 1
ATOM 866 O O . ASP A 1 114 ? 5.439 -6.816 -1.936 1.00 98.62 114 ASP A O 1
ATOM 870 N N . VAL A 1 115 ? 3.257 -6.393 -2.346 1.00 98.75 115 VAL A N 1
ATOM 871 C CA . VAL A 1 115 ? 3.489 -5.605 -3.566 1.00 98.75 115 VAL A CA 1
ATOM 872 C C . VAL A 1 115 ? 2.817 -4.230 -3.572 1.00 98.75 115 VAL A C 1
ATOM 874 O O . VAL A 1 115 ? 1.688 -4.042 -3.103 1.00 98.75 115 VAL A O 1
ATOM 877 N N . GLY A 1 116 ? 3.511 -3.272 -4.184 1.00 98.62 116 GLY A N 1
ATOM 878 C CA . GLY A 1 116 ? 2.963 -1.984 -4.599 1.00 98.62 116 GLY A CA 1
ATOM 879 C C . GLY A 1 116 ? 2.845 -0.935 -3.494 1.00 98.62 116 GLY A C 1
ATOM 880 O O . GLY A 1 116 ? 3.383 -1.089 -2.398 1.00 98.62 116 GLY A O 1
ATOM 881 N N . CYS A 1 117 ? 2.115 0.143 -3.802 1.00 98.69 117 CYS A N 1
ATOM 882 C CA . CYS A 1 117 ? 1.932 1.305 -2.922 1.00 98.69 117 CYS A CA 1
ATOM 883 C C . CYS A 1 117 ? 1.485 0.914 -1.505 1.00 98.69 117 CYS A C 1
ATOM 885 O O . CYS A 1 117 ? 1.948 1.496 -0.522 1.00 98.69 117 CYS A O 1
ATOM 887 N N . MET A 1 118 ? 0.587 -0.068 -1.423 1.00 98.75 118 MET A N 1
ATOM 888 C CA . MET A 1 118 ? -0.110 -0.475 -0.207 1.00 98.75 118 MET A CA 1
ATOM 889 C C . MET A 1 118 ? 0.386 -1.816 0.352 1.00 98.75 118 MET A C 1
ATOM 891 O O . MET A 1 118 ? -0.226 -2.330 1.286 1.00 98.75 118 MET A O 1
ATOM 895 N N . GLN A 1 119 ? 1.466 -2.375 -0.217 1.00 98.62 119 GLN A N 1
ATOM 896 C CA . GLN A 1 119 ? 2.085 -3.640 0.204 1.00 98.62 119 GLN A CA 1
ATOM 897 C C . GLN A 1 119 ? 1.063 -4.782 0.393 1.00 98.62 119 GLN A C 1
ATOM 899 O O . GLN A 1 119 ? 1.047 -5.460 1.415 1.00 98.62 119 GLN A O 1
ATOM 904 N N . ILE A 1 120 ? 0.203 -5.014 -0.604 1.00 98.56 120 ILE A N 1
ATOM 905 C CA . ILE A 1 120 ? -0.792 -6.097 -0.551 1.00 98.56 120 ILE A CA 1
ATOM 906 C C . ILE A 1 120 ? -0.093 -7.449 -0.688 1.00 98.56 120 ILE A C 1
ATOM 908 O O . ILE A 1 120 ? 0.642 -7.673 -1.650 1.00 98.56 120 ILE A O 1
ATOM 912 N N . ASN A 1 121 ? -0.337 -8.355 0.258 1.00 98.38 121 ASN A N 1
ATOM 913 C CA . ASN A 1 121 ? 0.262 -9.683 0.253 1.00 98.38 121 ASN A CA 1
ATOM 914 C C . ASN A 1 121 ? -0.436 -10.641 -0.721 1.00 98.38 121 ASN A C 1
ATOM 916 O O . ASN A 1 121 ? -1.613 -10.964 -0.544 1.00 98.38 121 ASN A O 1
ATOM 920 N N . LEU A 1 122 ? 0.309 -11.189 -1.679 1.00 98.00 122 LEU A N 1
ATOM 921 C CA . LEU A 1 122 ? -0.223 -12.088 -2.709 1.00 98.00 122 LEU A CA 1
ATOM 922 C C . LEU A 1 122 ? -0.648 -13.467 -2.175 1.00 98.00 122 LEU A C 1
ATOM 924 O O . LEU A 1 122 ? -1.476 -14.130 -2.794 1.00 98.00 122 LEU A O 1
ATOM 928 N N . SER A 1 123 ? -0.114 -13.922 -1.035 1.00 96.06 123 SER A N 1
ATOM 929 C CA . SER A 1 123 ? -0.518 -15.203 -0.436 1.00 96.06 123 SER A CA 1
ATOM 930 C C . SER A 1 123 ? -1.780 -15.081 0.415 1.00 96.06 123 SER A C 1
ATOM 932 O O . SER A 1 123 ? -2.551 -16.039 0.481 1.00 96.06 123 SER A O 1
ATOM 934 N N . TYR A 1 124 ? -1.979 -13.952 1.098 1.00 94.06 124 TYR A N 1
ATOM 935 C CA . TYR A 1 124 ? -3.175 -13.720 1.913 1.00 94.06 124 TYR A CA 1
ATOM 936 C C . TYR A 1 124 ? -4.354 -13.211 1.086 1.00 94.06 124 TYR A C 1
ATOM 938 O O . TYR A 1 124 ? -5.500 -13.493 1.443 1.00 94.06 124 TYR A O 1
ATOM 946 N N . HIS A 1 125 ? -4.076 -12.542 -0.032 1.00 95.94 125 HIS A N 1
ATOM 947 C CA . HIS A 1 125 ? -5.073 -11.971 -0.927 1.00 95.94 125 HIS A CA 1
ATOM 948 C C . HIS A 1 125 ? -4.904 -12.507 -2.364 1.00 95.94 125 HIS A C 1
ATOM 950 O O . HIS A 1 125 ? -4.625 -11.731 -3.278 1.00 95.94 125 HIS A O 1
ATOM 956 N N . PRO A 1 126 ? -5.059 -13.830 -2.586 1.00 96.12 126 PRO A N 1
ATOM 957 C CA . PRO A 1 126 ? -4.777 -14.454 -3.883 1.00 96.12 126 PRO A CA 1
ATOM 958 C C . PRO A 1 126 ? -5.690 -13.953 -5.010 1.00 96.12 126 PRO A C 1
ATOM 960 O O . PRO A 1 126 ? -5.274 -13.933 -6.161 1.00 96.12 126 PRO A O 1
ATOM 963 N N . ASP A 1 127 ? -6.900 -13.504 -4.668 1.00 96.25 127 ASP A N 1
ATOM 964 C CA . ASP A 1 127 ? -7.896 -12.997 -5.617 1.00 96.25 127 ASP A CA 1
ATOM 965 C C . ASP A 1 127 ? -7.927 -11.457 -5.680 1.00 96.25 127 ASP A C 1
ATOM 967 O O . ASP A 1 127 ? -8.880 -10.876 -6.197 1.00 96.25 127 ASP A O 1
ATOM 971 N N . ALA A 1 128 ? -6.927 -10.767 -5.109 1.00 95.94 128 ALA A N 1
ATOM 972 C CA . ALA A 1 128 ? -6.879 -9.302 -5.129 1.00 95.94 128 ALA A CA 1
ATOM 973 C C . ALA A 1 128 ? -6.695 -8.724 -6.532 1.00 95.94 128 ALA A C 1
ATOM 975 O O . ALA A 1 128 ? -7.208 -7.645 -6.819 1.00 95.94 128 ALA A O 1
ATOM 976 N N . PHE A 1 129 ? -5.943 -9.433 -7.375 1.00 98.38 129 PHE A N 1
ATOM 977 C CA . PHE A 1 129 ? -5.516 -8.969 -8.688 1.00 98.38 129 PHE A CA 1
ATOM 978 C C . PHE A 1 129 ? -5.548 -10.131 -9.681 1.00 98.38 129 PHE A C 1
ATOM 980 O O . PHE A 1 129 ? -5.154 -11.249 -9.349 1.00 98.38 129 PHE A O 1
ATOM 987 N N . ALA A 1 130 ? -5.961 -9.862 -10.915 1.00 97.88 130 ALA A N 1
ATOM 988 C CA . ALA A 1 130 ? -5.950 -10.826 -12.008 1.00 97.88 130 ALA A CA 1
ATOM 989 C C . ALA A 1 130 ? -4.528 -11.134 -12.505 1.00 97.88 130 ALA A C 1
ATOM 991 O O . ALA A 1 130 ? -4.297 -12.187 -13.101 1.00 97.88 130 ALA A O 1
ATOM 992 N N . SER A 1 131 ? -3.572 -10.226 -12.281 1.00 98.69 131 SER A N 1
ATOM 993 C CA . SER A 1 131 ? -2.173 -10.417 -12.664 1.00 98.69 131 SER A CA 1
ATOM 994 C C . SER A 1 131 ? -1.207 -9.542 -11.856 1.00 98.69 131 SER A C 1
ATOM 996 O O . SER A 1 131 ? -1.617 -8.645 -11.117 1.00 98.69 131 SER A O 1
ATOM 998 N N . LEU A 1 132 ? 0.102 -9.775 -12.015 1.00 98.69 132 LEU A N 1
ATOM 999 C CA . LEU A 1 132 ? 1.131 -8.915 -11.416 1.00 98.69 132 LEU A CA 1
ATOM 1000 C C . LEU A 1 132 ? 1.133 -7.511 -12.037 1.00 98.69 132 LEU A C 1
ATOM 1002 O O . LEU A 1 132 ? 1.440 -6.533 -11.355 1.00 98.69 132 LEU A O 1
ATOM 1006 N N . GLU A 1 133 ? 0.751 -7.385 -13.307 1.00 98.69 133 GLU A N 1
ATOM 1007 C CA . GLU A 1 133 ? 0.550 -6.089 -13.947 1.00 98.69 133 GLU A CA 1
ATOM 1008 C C . GLU A 1 133 ? -0.539 -5.296 -13.227 1.00 98.69 133 GLU A C 1
ATOM 1010 O O . GLU A 1 133 ? -0.347 -4.108 -12.980 1.00 98.69 133 GLU A O 1
ATOM 1015 N N . GLU A 1 134 ? -1.652 -5.924 -12.857 1.00 98.75 134 GLU A N 1
ATOM 1016 C CA . GLU A 1 134 ? -2.685 -5.255 -12.066 1.00 98.75 134 GLU A CA 1
ATOM 1017 C C . GLU A 1 134 ? -2.214 -4.993 -10.626 1.00 98.75 134 GLU A C 1
ATOM 1019 O O . GLU A 1 134 ? -2.408 -3.897 -10.109 1.00 98.75 134 GLU A O 1
ATOM 1024 N N . ALA A 1 135 ? -1.496 -5.932 -10.004 1.00 98.62 135 ALA A N 1
ATOM 1025 C CA . ALA A 1 135 ? -1.006 -5.777 -8.633 1.00 98.62 135 ALA A CA 1
ATOM 1026 C C . ALA A 1 135 ? -0.048 -4.581 -8.446 1.00 98.62 135 ALA A C 1
ATOM 1028 O O . ALA A 1 135 ? -0.057 -3.935 -7.394 1.00 98.62 135 ALA A O 1
ATOM 1029 N N . PHE A 1 136 ? 0.752 -4.269 -9.474 1.00 98.75 136 PHE A N 1
ATOM 1030 C CA . PHE A 1 136 ? 1.621 -3.086 -9.537 1.00 98.75 136 PHE A CA 1
ATOM 1031 C C . PHE A 1 136 ? 0.997 -1.895 -10.283 1.00 98.75 136 PHE A C 1
ATOM 1033 O O . PHE A 1 136 ? 1.691 -0.908 -10.549 1.00 98.75 136 PHE A O 1
ATOM 1040 N N . ASP A 1 137 ? -0.282 -1.956 -10.661 1.00 98.56 137 ASP A N 1
ATOM 1041 C CA . ASP A 1 137 ? -1.025 -0.760 -11.046 1.00 98.56 137 ASP A CA 1
ATOM 1042 C C . ASP A 1 137 ? -1.416 0.027 -9.780 1.00 98.56 137 ASP A C 1
ATOM 1044 O O . ASP A 1 137 ? -2.131 -0.500 -8.926 1.00 98.56 137 ASP A O 1
ATOM 1048 N N . PRO A 1 138 ? -0.971 1.288 -9.619 1.00 98.50 138 PRO A N 1
ATOM 1049 C CA . PRO A 1 138 ? -1.257 2.063 -8.415 1.00 98.50 138 PRO A CA 1
ATOM 1050 C C . PRO A 1 138 ? -2.755 2.214 -8.142 1.00 98.50 138 PRO A C 1
ATOM 1052 O O . PRO A 1 138 ? -3.170 2.162 -6.986 1.00 98.50 138 PRO A O 1
ATOM 1055 N N . ALA A 1 139 ? -3.580 2.394 -9.178 1.00 98.50 139 ALA A N 1
ATOM 1056 C CA . ALA A 1 139 ? -5.010 2.596 -8.989 1.00 98.50 139 ALA A CA 1
ATOM 1057 C C . ALA A 1 139 ? -5.688 1.311 -8.495 1.00 98.50 139 ALA A C 1
ATOM 1059 O O . ALA A 1 139 ? -6.436 1.376 -7.520 1.00 98.50 139 ALA A O 1
ATOM 1060 N N . ALA A 1 140 ? -5.382 0.160 -9.099 1.00 98.75 140 ALA A N 1
ATOM 1061 C CA . ALA A 1 140 ? -5.905 -1.133 -8.657 1.00 98.75 140 ALA A CA 1
ATOM 1062 C C . ALA A 1 140 ? -5.423 -1.497 -7.242 1.00 98.75 140 ALA A C 1
ATOM 1064 O O . ALA A 1 140 ? -6.231 -1.855 -6.382 1.00 98.75 140 ALA A O 1
ATOM 1065 N N . ASN A 1 141 ? -4.128 -1.322 -6.961 1.00 98.81 141 ASN A N 1
ATOM 1066 C CA . ASN A 1 141 ? -3.527 -1.600 -5.654 1.00 98.81 141 ASN A CA 1
ATOM 1067 C C . ASN A 1 141 ? -4.188 -0.779 -4.528 1.00 98.81 141 ASN A C 1
ATOM 1069 O O . ASN A 1 141 ? -4.546 -1.318 -3.479 1.00 98.81 141 ASN A O 1
ATOM 1073 N N . ILE A 1 142 ? -4.414 0.516 -4.766 1.00 98.75 142 ILE A N 1
ATOM 1074 C CA . ILE A 1 142 ? -5.050 1.424 -3.802 1.00 98.75 142 ILE A CA 1
ATOM 1075 C C . ILE A 1 142 ? -6.555 1.166 -3.677 1.00 98.75 142 ILE A C 1
ATOM 1077 O O . ILE A 1 142 ? -7.085 1.219 -2.565 1.00 98.75 142 ILE A O 1
ATOM 1081 N N . ALA A 1 143 ? -7.245 0.852 -4.776 1.00 98.69 143 ALA A N 1
ATOM 1082 C CA . ALA A 1 143 ? -8.662 0.499 -4.741 1.00 98.69 143 ALA A CA 1
ATOM 1083 C C . ALA A 1 143 ? -8.901 -0.768 -3.903 1.00 98.69 143 ALA A C 1
ATOM 1085 O O . ALA A 1 143 ? -9.787 -0.772 -3.042 1.00 98.69 143 ALA A O 1
ATOM 1086 N N . TYR A 1 144 ? -8.070 -1.800 -4.090 1.00 98.81 144 TYR A N 1
ATOM 1087 C CA . TYR A 1 144 ? -8.121 -3.018 -3.281 1.00 98.81 144 TYR A CA 1
ATOM 1088 C C . TYR A 1 144 ? -7.876 -2.719 -1.797 1.00 98.81 144 TYR A C 1
ATOM 1090 O O . TYR A 1 144 ? -8.670 -3.112 -0.940 1.00 98.81 144 TYR A O 1
ATOM 1098 N N . ALA A 1 145 ? -6.821 -1.959 -1.486 1.00 98.69 145 ALA A N 1
ATOM 1099 C CA . ALA A 1 145 ? -6.496 -1.586 -0.112 1.00 98.69 145 ALA A CA 1
ATOM 1100 C C . ALA A 1 145 ? -7.636 -0.813 0.570 1.00 98.69 145 ALA A C 1
ATOM 1102 O O . ALA A 1 145 ? -7.975 -1.094 1.719 1.00 98.69 145 ALA A O 1
ATOM 1103 N N . ALA A 1 146 ? -8.269 0.124 -0.141 1.00 98.69 146 ALA A N 1
ATOM 1104 C CA . ALA A 1 146 ? -9.402 0.882 0.377 1.00 98.69 146 ALA A CA 1
ATOM 1105 C C . ALA A 1 146 ? -10.619 -0.013 0.648 1.00 98.69 146 ALA A C 1
ATOM 1107 O O . ALA A 1 146 ? -11.281 0.140 1.675 1.00 98.69 146 ALA A O 1
ATOM 1108 N N . GLN A 1 147 ? -10.907 -0.968 -0.239 1.00 98.44 147 GLN A N 1
ATOM 1109 C CA . GLN A 1 147 ? -11.965 -1.950 -0.013 1.00 98.44 147 GLN A CA 1
ATOM 1110 C C . GLN A 1 147 ? -11.671 -2.810 1.221 1.00 98.44 147 GLN A C 1
ATOM 1112 O O . GLN A 1 147 ? -12.549 -2.965 2.072 1.00 98.44 147 GLN A O 1
ATOM 1117 N N . TYR A 1 148 ? -10.454 -3.340 1.335 1.00 98.44 148 TYR A N 1
ATOM 1118 C CA . TYR A 1 148 ? -10.052 -4.175 2.463 1.00 98.44 148 TYR A CA 1
ATOM 1119 C C . TYR A 1 148 ? -10.116 -3.405 3.788 1.00 98.44 148 TYR A C 1
ATOM 1121 O O . TYR A 1 148 ? -10.728 -3.869 4.749 1.00 98.44 148 TYR A O 1
ATOM 1129 N N . LEU A 1 149 ? -9.609 -2.171 3.821 1.00 98.44 149 LEU A N 1
ATOM 1130 C CA . LEU A 1 149 ? -9.665 -1.317 5.007 1.00 98.44 149 LEU A CA 1
ATOM 1131 C C . LEU A 1 149 ? -11.106 -1.048 5.471 1.00 98.44 149 LEU A C 1
ATOM 1133 O O . LEU A 1 149 ? -11.376 -1.007 6.669 1.00 98.44 149 LEU A O 1
ATOM 1137 N N . ARG A 1 150 ? -12.056 -0.903 4.541 1.00 98.25 150 ARG A N 1
ATOM 1138 C CA . ARG A 1 150 ? -13.481 -0.744 4.878 1.00 98.25 150 ARG A CA 1
ATOM 1139 C C . ARG A 1 150 ? -14.104 -2.007 5.459 1.00 98.25 150 ARG A C 1
ATOM 1141 O O . ARG A 1 150 ? -14.990 -1.896 6.302 1.00 98.25 150 ARG A O 1
ATOM 1148 N N . GLN A 1 151 ? -13.678 -3.185 5.006 1.00 97.56 151 GLN A N 1
ATOM 1149 C CA . GLN A 1 151 ? -14.118 -4.451 5.596 1.00 97.56 151 GLN A CA 1
ATOM 1150 C C . GLN A 1 151 ? -13.632 -4.544 7.042 1.00 97.56 151 GLN A C 1
ATOM 1152 O O . GLN A 1 151 ? -14.431 -4.784 7.939 1.00 97.56 151 GLN A O 1
ATOM 1157 N N . LEU A 1 152 ? -12.359 -4.221 7.279 1.00 97.44 152 LEU A N 1
ATOM 1158 C CA . LEU A 1 152 ? -11.799 -4.166 8.628 1.00 97.44 152 LEU A CA 1
ATOM 1159 C C . LEU A 1 152 ? -12.496 -3.122 9.504 1.00 97.44 152 LEU A C 1
ATOM 1161 O O . LEU A 1 152 ? -12.761 -3.384 10.669 1.00 97.44 152 LEU A O 1
ATOM 1165 N N . PHE A 1 153 ? -12.862 -1.964 8.952 1.00 98.00 153 PHE A N 1
ATOM 1166 C CA . PHE A 1 153 ? -13.667 -0.981 9.678 1.00 98.00 153 PHE A CA 1
ATOM 1167 C C . PHE A 1 153 ? -15.044 -1.529 10.069 1.00 98.00 153 PHE A C 1
ATOM 1169 O O . PHE A 1 153 ? -15.504 -1.273 11.178 1.00 98.00 153 PHE A O 1
ATOM 1176 N N . ALA A 1 154 ? -15.694 -2.298 9.194 1.00 97.62 154 ALA A N 1
ATOM 1177 C CA . ALA A 1 154 ? -16.969 -2.932 9.518 1.00 97.62 154 ALA A CA 1
ATOM 1178 C C . ALA A 1 154 ? -16.842 -3.993 10.630 1.00 97.62 154 ALA A C 1
ATOM 1180 O O . ALA A 1 154 ? -17.812 -4.223 11.349 1.00 97.62 154 ALA A O 1
ATOM 1181 N N . GLU A 1 155 ? -15.669 -4.614 10.781 1.00 95.31 155 GLU A N 1
ATOM 1182 C CA . GLU A 1 155 ? -15.372 -5.584 11.843 1.00 95.31 155 GLU A CA 1
ATOM 1183 C C . GLU A 1 155 ? -14.976 -4.914 13.169 1.00 95.31 155 GLU A C 1
ATOM 1185 O O . GLU A 1 155 ? -15.457 -5.311 14.227 1.00 95.31 155 GLU A O 1
ATOM 1190 N N . GLU A 1 156 ? -14.107 -3.902 13.122 1.00 95.69 156 GLU A N 1
ATOM 1191 C CA . GLU A 1 156 ? -13.510 -3.283 14.314 1.00 95.69 156 GLU A CA 1
ATOM 1192 C C . GLU A 1 156 ? -14.310 -2.079 14.839 1.00 95.69 156 GLU A C 1
ATOM 1194 O O . GLU A 1 156 ? -14.183 -1.706 16.002 1.00 95.69 156 GLU A O 1
ATOM 1199 N N . GLY A 1 157 ? -15.110 -1.427 13.990 1.00 95.44 157 GLY A N 1
ATOM 1200 C CA . GLY A 1 157 ? -15.916 -0.253 14.344 1.00 95.44 157 GLY A CA 1
ATOM 1201 C C . GLY A 1 157 ? -15.135 1.059 14.499 1.00 95.44 157 GLY A C 1
ATOM 1202 O O . GLY A 1 157 ? -15.738 2.098 14.772 1.00 95.44 157 GLY A O 1
ATOM 1203 N N . SER A 1 158 ? -13.813 1.051 14.309 1.00 97.38 158 SER A N 1
ATOM 1204 C CA . SER A 1 158 ? -12.960 2.237 14.421 1.00 97.38 158 SER A CA 1
ATOM 1205 C C . SER A 1 158 ? -11.894 2.268 13.318 1.00 97.38 158 SER A C 1
ATOM 1207 O O . SER A 1 158 ? -11.337 1.239 12.937 1.00 97.38 158 SER A O 1
ATOM 1209 N N . TRP A 1 159 ? -11.607 3.455 12.769 1.00 97.75 159 TRP A N 1
ATOM 1210 C CA . TRP A 1 159 ? -10.562 3.614 11.748 1.00 97.75 159 TRP A CA 1
ATOM 1211 C C . TRP A 1 159 ? -9.145 3.339 12.271 1.00 97.75 159 TRP A C 1
ATOM 1213 O O . TRP A 1 159 ? -8.389 2.695 11.544 1.00 97.75 159 TRP A O 1
ATOM 1223 N N . PRO A 1 160 ? -8.766 3.762 13.496 1.00 97.00 160 PRO A N 1
ATOM 1224 C CA . PRO A 1 160 ? -7.483 3.376 14.078 1.00 97.00 160 PRO A CA 1
ATOM 1225 C C . PRO A 1 160 ? -7.323 1.856 14.207 1.00 97.00 160 PRO A C 1
ATOM 1227 O O . PRO A 1 160 ? -6.295 1.319 13.797 1.00 97.00 160 PRO A O 1
ATOM 1230 N N . ASP A 1 161 ? -8.345 1.148 14.696 1.00 96.69 161 ASP A N 1
ATOM 1231 C CA . ASP A 1 161 ? -8.279 -0.309 14.844 1.00 96.69 161 ASP A CA 1
ATOM 1232 C C . ASP A 1 161 ? -8.246 -1.029 13.497 1.00 96.69 161 ASP A C 1
ATOM 1234 O O . ASP A 1 161 ? -7.465 -1.968 13.326 1.00 96.69 161 ASP A O 1
ATOM 1238 N N . ALA A 1 162 ? -9.036 -0.558 12.526 1.00 97.88 162 ALA A N 1
ATOM 1239 C CA . ALA A 1 162 ? -9.004 -1.059 11.157 1.00 97.88 162 ALA A CA 1
ATOM 1240 C C . ALA A 1 162 ? -7.619 -0.873 10.523 1.00 97.88 162 ALA A C 1
ATOM 1242 O O . ALA A 1 162 ? -7.109 -1.793 9.885 1.00 97.88 162 ALA A O 1
ATOM 1243 N N . ALA A 1 163 ? -6.977 0.280 10.739 1.00 96.94 163 ALA A N 1
ATOM 1244 C CA . ALA A 1 163 ? -5.613 0.528 10.284 1.00 96.94 163 ALA A CA 1
ATOM 1245 C C . ALA A 1 163 ? -4.605 -0.405 10.971 1.00 96.94 163 ALA A C 1
ATOM 1247 O O . ALA A 1 163 ? -3.751 -0.971 10.301 1.00 96.94 163 ALA A O 1
ATOM 1248 N N . GLY A 1 164 ? -4.724 -0.649 12.277 1.00 96.06 164 GLY A N 1
ATOM 1249 C CA . GLY A 1 164 ? -3.904 -1.658 12.952 1.00 96.06 164 GLY A CA 1
ATOM 1250 C C . GLY A 1 164 ? -4.084 -3.060 12.352 1.00 96.06 164 GLY A C 1
ATOM 1251 O O . GLY A 1 164 ? -3.108 -3.758 12.060 1.00 96.06 164 GLY A O 1
ATOM 1252 N N . ARG A 1 165 ? -5.342 -3.473 12.153 1.00 96.94 165 ARG A N 1
ATOM 1253 C CA . ARG A 1 165 ? -5.710 -4.789 11.602 1.00 96.94 165 ARG A CA 1
ATOM 1254 C C . ARG A 1 165 ? -5.292 -4.986 10.159 1.00 96.94 165 ARG A C 1
ATOM 1256 O O . ARG A 1 165 ? -5.047 -6.127 9.775 1.00 96.94 165 ARG A O 1
ATOM 1263 N N . TYR A 1 166 ? -5.190 -3.899 9.397 1.00 97.00 166 TYR A N 1
ATOM 1264 C CA . TYR A 1 166 ? -4.701 -3.915 8.024 1.00 97.00 166 TYR A CA 1
ATOM 1265 C C . TYR A 1 166 ? -3.343 -4.613 7.945 1.00 97.00 166 TYR A C 1
ATOM 1267 O O . TYR A 1 166 ? -3.133 -5.454 7.076 1.00 97.00 166 TYR A O 1
ATOM 1275 N N . HIS A 1 167 ? -2.467 -4.330 8.913 1.00 92.56 167 HIS A N 1
ATOM 1276 C CA . HIS A 1 167 ? -1.145 -4.934 8.995 1.00 92.56 167 HIS A CA 1
ATOM 1277 C C . HIS A 1 167 ? -1.149 -6.313 9.665 1.00 92.56 167 HIS A C 1
ATOM 1279 O O . HIS A 1 167 ? -0.496 -7.243 9.190 1.00 92.56 167 HIS A O 1
ATOM 1285 N N . SER A 1 168 ? -1.849 -6.474 10.796 1.00 91.38 168 SER A N 1
ATOM 1286 C CA . SER A 1 168 ? -1.874 -7.755 11.511 1.00 91.38 168 SER A CA 1
ATOM 1287 C C . SER A 1 168 ? -3.047 -7.900 12.479 1.00 91.38 168 SER A C 1
ATOM 1289 O O . SER A 1 168 ? -3.444 -6.960 13.160 1.00 91.38 168 SER A O 1
ATOM 1291 N N . ALA A 1 169 ? -3.547 -9.131 12.619 1.00 89.88 169 ALA A N 1
ATOM 1292 C CA . ALA A 1 169 ? -4.478 -9.510 13.683 1.00 89.88 169 ALA A CA 1
ATOM 1293 C C . ALA A 1 169 ? -3.791 -9.745 15.042 1.00 89.88 169 ALA A C 1
ATOM 1295 O O . ALA A 1 169 ? -4.460 -9.809 16.070 1.00 89.88 169 ALA A O 1
ATOM 1296 N N . THR A 1 170 ? -2.467 -9.917 15.068 1.00 91.81 170 THR A N 1
ATOM 1297 C CA . THR A 1 170 ? -1.734 -10.214 16.302 1.00 91.81 170 THR A CA 1
ATOM 1298 C C . THR A 1 170 ? -1.452 -8.921 17.068 1.00 91.81 170 THR A C 1
ATOM 1300 O O . THR A 1 170 ? -0.764 -8.052 16.526 1.00 91.81 170 THR A O 1
ATOM 1303 N N . PRO A 1 171 ? -1.893 -8.792 18.338 1.00 88.94 171 PRO A N 1
ATOM 1304 C CA . PRO A 1 171 ? -1.777 -7.544 19.099 1.00 88.94 171 PRO A CA 1
ATOM 1305 C C . PRO A 1 171 ? -0.361 -6.959 19.153 1.00 88.94 171 PRO A C 1
ATOM 1307 O O . PRO A 1 171 ? -0.191 -5.753 18.990 1.00 88.94 171 PRO A O 1
ATOM 1310 N N . ALA A 1 172 ? 0.657 -7.818 19.292 1.00 90.56 172 ALA A N 1
ATOM 1311 C CA . ALA A 1 172 ? 2.064 -7.415 19.349 1.00 90.56 172 ALA A CA 1
ATOM 1312 C C . ALA A 1 172 ? 2.569 -6.708 18.074 1.00 90.56 172 ALA A C 1
ATOM 1314 O O . ALA A 1 172 ? 3.535 -5.954 18.142 1.00 90.56 172 ALA A O 1
ATOM 1315 N N . TYR A 1 173 ? 1.921 -6.929 16.925 1.00 90.12 173 TYR A N 1
ATOM 1316 C CA . TYR A 1 173 ? 2.247 -6.265 15.657 1.00 90.12 173 TYR A CA 1
ATOM 1317 C C . TYR A 1 173 ? 1.217 -5.186 15.285 1.00 90.12 173 TYR A C 1
ATOM 1319 O O . TYR A 1 173 ? 1.594 -4.167 14.708 1.00 90.12 173 TYR A O 1
ATOM 1327 N N . LYS A 1 174 ? -0.060 -5.372 15.662 1.00 91.38 174 LYS A N 1
ATOM 1328 C CA . LYS A 1 174 ? -1.158 -4.409 15.447 1.00 91.38 174 LYS A CA 1
ATOM 1329 C C . LYS A 1 174 ? -0.854 -3.054 16.095 1.00 91.38 174 LYS A C 1
ATOM 1331 O O . LYS A 1 174 ? -0.909 -2.036 15.413 1.00 91.38 174 LYS A O 1
ATOM 1336 N N . GLY A 1 175 ? -0.527 -3.044 17.391 1.00 93.19 175 GLY A N 1
ATOM 1337 C CA . GLY A 1 175 ? -0.385 -1.813 18.183 1.00 93.19 175 GLY A CA 1
ATOM 1338 C C . GLY A 1 175 ? 0.698 -0.860 17.657 1.00 93.19 175 GLY A C 1
ATOM 1339 O O . GLY A 1 175 ? 0.369 0.255 17.258 1.00 93.19 175 GLY A O 1
ATOM 1340 N N . PRO A 1 176 ? 1.967 -1.303 17.548 1.00 95.06 176 PRO A N 1
ATOM 1341 C CA . PRO A 1 176 ? 3.043 -0.447 17.043 1.00 95.06 176 PRO A CA 1
ATOM 1342 C C . PRO A 1 176 ? 2.799 0.073 15.619 1.00 95.06 176 PRO A C 1
ATOM 1344 O O . PRO A 1 176 ? 3.186 1.193 15.281 1.00 95.06 176 PRO A O 1
ATOM 1347 N N . TYR A 1 177 ? 2.157 -0.733 14.767 1.00 95.31 177 TYR A N 1
ATOM 1348 C CA . TYR A 1 177 ? 1.790 -0.305 13.421 1.00 95.31 177 TYR A CA 1
ATOM 1349 C C . TYR A 1 177 ? 0.693 0.765 13.443 1.00 95.31 177 TYR A C 1
ATOM 1351 O O . TYR A 1 177 ? 0.820 1.787 12.766 1.00 95.31 177 TYR A O 1
ATOM 1359 N N . GLN A 1 178 ? -0.355 0.558 14.243 1.00 97.38 178 GLN A N 1
ATOM 1360 C CA . GLN A 1 178 ? -1.437 1.521 14.422 1.00 97.38 178 GLN A CA 1
ATOM 1361 C C . GLN A 1 178 ? -0.893 2.878 14.877 1.00 97.38 178 GLN A C 1
ATOM 1363 O O . GLN A 1 178 ? -1.194 3.886 14.240 1.00 97.38 178 GLN A O 1
ATOM 1368 N N . ASP A 1 179 ? -0.031 2.910 15.896 1.00 97.00 179 ASP A N 1
ATOM 1369 C CA . ASP A 1 179 ? 0.583 4.150 16.389 1.00 97.00 179 ASP A CA 1
ATOM 1370 C C . ASP A 1 179 ? 1.349 4.884 15.281 1.00 97.00 179 ASP A C 1
ATOM 1372 O O . ASP A 1 179 ? 1.219 6.102 15.109 1.00 97.00 179 ASP A O 1
ATOM 1376 N N . ARG A 1 180 ? 2.100 4.136 14.462 1.00 96.81 180 ARG A N 1
ATOM 1377 C CA . ARG A 1 180 ? 2.816 4.691 13.309 1.00 96.81 180 ARG A CA 1
ATOM 1378 C C . ARG A 1 180 ? 1.862 5.294 12.277 1.00 96.81 180 ARG A C 1
ATOM 1380 O O . ARG A 1 180 ? 2.130 6.394 11.789 1.00 96.81 180 ARG A O 1
ATOM 1387 N N . VAL A 1 181 ? 0.775 4.603 11.931 1.00 97.69 181 VAL A N 1
ATOM 1388 C CA . VAL A 1 181 ? -0.222 5.126 10.984 1.00 97.69 181 VAL A CA 1
ATOM 1389 C C . VAL A 1 181 ? -0.901 6.368 11.551 1.00 97.69 181 VAL A C 1
ATOM 1391 O O . VAL A 1 181 ? -1.011 7.361 10.836 1.00 97.69 181 VAL A O 1
ATOM 1394 N N . MET A 1 182 ? -1.285 6.371 12.828 1.00 97.38 182 MET A N 1
ATOM 1395 C CA . MET A 1 182 ? -1.920 7.529 13.462 1.00 97.38 182 MET A CA 1
ATOM 1396 C C . MET A 1 182 ? -0.995 8.752 13.484 1.00 97.38 182 MET A C 1
ATOM 1398 O O . MET A 1 182 ? -1.439 9.863 13.184 1.00 97.38 182 MET A O 1
ATOM 1402 N N . ALA A 1 183 ? 0.301 8.559 13.744 1.00 96.25 183 ALA A N 1
ATOM 1403 C CA . ALA A 1 183 ? 1.289 9.632 13.672 1.00 96.25 183 ALA A CA 1
ATOM 1404 C C . ALA A 1 183 ? 1.436 10.201 12.247 1.00 96.25 183 ALA A C 1
ATOM 1406 O O . ALA A 1 183 ? 1.530 11.417 12.067 1.00 96.25 183 ALA A O 1
ATOM 1407 N N . LEU A 1 184 ? 1.441 9.341 11.222 1.00 96.06 184 LEU A N 1
ATOM 1408 C CA . LEU A 1 184 ? 1.482 9.773 9.820 1.00 96.06 184 LEU A CA 1
ATOM 1409 C C . LEU A 1 184 ? 0.185 10.480 9.409 1.00 96.06 184 LEU A C 1
ATOM 1411 O O . LEU A 1 184 ? 0.232 11.497 8.719 1.00 96.06 184 LEU A O 1
ATOM 1415 N N . TRP A 1 185 ? -0.961 9.980 9.862 1.00 95.31 185 TRP A N 1
ATOM 1416 C CA . TRP A 1 185 ? -2.267 10.525 9.516 1.00 95.31 185 TRP A CA 1
ATOM 1417 C C . TRP A 1 185 ? -2.485 11.916 10.115 1.00 95.31 185 TRP A C 1
ATOM 1419 O O . TRP A 1 185 ? -2.921 12.819 9.401 1.00 95.31 185 TRP A O 1
ATOM 1429 N N . GLY A 1 186 ? -2.074 12.131 11.370 1.00 91.56 186 GLY A N 1
ATOM 1430 C CA . GLY A 1 186 ? -2.089 13.456 11.996 1.00 91.56 186 GLY A CA 1
ATOM 1431 C C . GLY A 1 186 ? -1.263 14.488 11.220 1.00 91.56 186 GLY A C 1
ATOM 1432 O O . GLY A 1 186 ? -1.737 15.596 10.987 1.00 91.56 186 GLY A O 1
ATOM 1433 N N . LYS A 1 187 ? -0.071 14.106 10.736 1.00 89.50 187 LYS A N 1
ATOM 1434 C CA . LYS A 1 187 ? 0.779 14.979 9.904 1.00 89.50 187 LYS A CA 1
ATOM 1435 C C . LYS A 1 187 ? 0.137 15.315 8.558 1.00 89.50 187 LYS A C 1
ATOM 1437 O O . LYS A 1 187 ? 0.220 16.450 8.108 1.00 89.50 187 LYS A O 1
ATOM 1442 N N . GLN A 1 188 ? -0.507 14.342 7.916 1.00 82.62 188 GLN A N 1
ATOM 1443 C CA . GLN A 1 188 ? -1.168 14.554 6.626 1.00 82.62 188 GLN A CA 1
ATOM 1444 C C . GLN A 1 188 ? -2.415 15.442 6.748 1.00 82.62 188 GLN A C 1
ATOM 1446 O O . GLN A 1 188 ? -2.646 16.282 5.888 1.00 82.62 188 GLN A O 1
ATOM 1451 N N . GLY A 1 189 ? -3.189 15.304 7.830 1.00 71.62 189 GLY A N 1
ATOM 1452 C CA . GLY A 1 189 ? -4.360 16.152 8.087 1.00 71.62 189 GLY A CA 1
ATOM 1453 C C . GLY A 1 189 ? -4.026 17.615 8.407 1.00 71.62 189 GLY A C 1
ATOM 1454 O O . GLY A 1 189 ? -4.906 18.467 8.327 1.00 71.62 189 GLY A O 1
ATOM 1455 N N . GLN A 1 190 ? -2.770 17.908 8.754 1.00 61.69 190 GLN A N 1
ATOM 1456 C CA . GLN A 1 190 ? -2.265 19.263 8.993 1.00 61.69 190 GLN A CA 1
ATOM 1457 C C . GLN A 1 190 ? -1.714 19.934 7.725 1.00 61.69 190 GLN A C 1
ATOM 1459 O O . GLN A 1 190 ? -1.451 21.135 7.749 1.00 61.69 190 GLN A O 1
ATOM 1464 N N . GLN A 1 191 ? -1.538 19.199 6.620 1.00 58.06 191 GLN A N 1
ATOM 1465 C CA . GLN A 1 191 ? -1.076 19.788 5.363 1.00 58.06 191 GLN A CA 1
ATOM 1466 C C . GLN A 1 191 ? -2.216 20.588 4.704 1.00 58.06 191 GLN A C 1
ATOM 1468 O O . GLN A 1 191 ? -3.299 20.036 4.486 1.00 58.06 191 GLN A O 1
ATOM 1473 N N . PRO A 1 192 ? -2.009 21.879 4.371 1.00 41.69 192 PRO A N 1
ATOM 1474 C CA . PRO A 1 192 ? -3.000 22.669 3.649 1.00 41.69 192 PRO A CA 1
ATOM 1475 C C . PRO A 1 192 ? -3.355 22.008 2.313 1.00 41.69 192 PRO A C 1
ATOM 1477 O O . PRO A 1 192 ? -2.508 21.399 1.665 1.00 41.69 192 PRO A O 1
ATOM 1480 N N . LEU A 1 193 ? -4.600 22.175 1.858 1.00 43.28 193 LEU A N 1
ATOM 1481 C CA . LEU A 1 193 ? -5.156 21.549 0.644 1.00 43.28 193 LEU A CA 1
ATOM 1482 C C . LEU A 1 193 ? -4.505 21.991 -0.690 1.00 43.28 193 LEU A C 1
ATOM 1484 O O . LEU A 1 193 ? -5.046 21.697 -1.754 1.00 43.28 193 LEU A O 1
ATOM 1488 N N . ASN A 1 194 ? -3.356 22.666 -0.657 1.00 39.28 194 ASN A N 1
ATOM 1489 C CA . ASN A 1 194 ? -2.676 23.206 -1.826 1.00 39.28 194 ASN A CA 1
ATOM 1490 C C . ASN A 1 194 ? -1.304 22.553 -1.993 1.00 39.28 194 ASN A C 1
ATOM 1492 O O . ASN A 1 194 ? -0.320 22.977 -1.397 1.00 39.28 194 ASN A O 1
ATOM 1496 N N . GLY A 1 195 ? -1.230 21.560 -2.879 1.00 40.56 195 GLY A N 1
ATOM 1497 C CA . GLY A 1 195 ? 0.024 21.185 -3.524 1.00 40.56 195 GLY A CA 1
ATOM 1498 C C . GLY A 1 195 ? 0.424 22.248 -4.546 1.00 40.56 195 GLY A C 1
ATOM 1499 O O . GLY A 1 195 ? 0.307 22.008 -5.745 1.00 40.56 195 GLY A O 1
ATOM 1500 N N . ASN A 1 196 ? 0.860 23.417 -4.076 1.00 33.91 196 ASN A N 1
ATOM 1501 C CA . ASN A 1 196 ? 1.678 24.323 -4.876 1.00 33.91 196 ASN A CA 1
ATOM 1502 C C . ASN A 1 196 ? 3.143 23.985 -4.599 1.00 33.91 196 ASN A C 1
ATOM 1504 O O . ASN A 1 196 ? 3.531 23.767 -3.455 1.00 33.91 196 ASN A O 1
ATOM 1508 N N . ALA A 1 197 ? 3.932 23.888 -5.665 1.00 39.97 197 ALA A N 1
ATOM 1509 C CA . ALA A 1 197 ? 5.306 23.392 -5.676 1.00 39.97 197 ALA A CA 1
ATOM 1510 C C . ALA A 1 197 ? 6.342 24.365 -5.074 1.00 39.97 197 ALA A C 1
ATOM 1512 O O . ALA A 1 197 ? 7.507 24.308 -5.450 1.00 39.97 197 ALA A O 1
ATOM 1513 N N . ASP A 1 198 ? 5.935 25.212 -4.131 1.00 38.69 198 ASP A N 1
ATOM 1514 C CA . ASP A 1 198 ? 6.770 26.245 -3.527 1.00 38.69 198 ASP A CA 1
ATOM 1515 C C . ASP A 1 198 ? 6.597 26.212 -2.004 1.00 38.69 198 ASP A C 1
ATOM 1517 O O . ASP A 1 198 ? 5.846 27.003 -1.441 1.00 38.69 198 ASP A O 1
ATOM 1521 N N . ASP A 1 199 ? 7.276 25.289 -1.322 1.00 33.56 199 ASP A N 1
ATOM 1522 C CA . ASP A 1 199 ? 7.516 25.448 0.116 1.00 33.56 199 ASP A CA 1
ATOM 1523 C C . ASP A 1 199 ? 8.942 24.980 0.464 1.00 33.56 199 ASP A C 1
ATOM 1525 O O . ASP A 1 199 ? 9.257 23.788 0.334 1.00 33.56 199 ASP A O 1
ATOM 1529 N N . PRO A 1 200 ? 9.860 25.902 0.818 1.00 40.47 200 PRO A N 1
ATOM 1530 C CA . PRO A 1 200 ? 11.242 25.573 1.111 1.00 40.47 200 PRO A CA 1
ATOM 1531 C C . PRO A 1 200 ? 11.425 25.169 2.583 1.00 40.47 200 PRO A C 1
ATOM 1533 O O . PRO A 1 200 ? 10.905 25.793 3.498 1.00 40.47 200 PRO A O 1
ATOM 1536 N N . MET A 1 201 ? 12.290 24.170 2.783 1.00 38.44 201 MET A N 1
ATOM 1537 C CA . MET A 1 201 ? 12.956 23.798 4.044 1.00 38.44 201 MET A CA 1
ATOM 1538 C C . MET A 1 201 ? 12.113 23.083 5.117 1.00 38.44 201 MET A C 1
ATOM 1540 O O . MET A 1 201 ? 11.703 23.635 6.127 1.00 38.44 201 MET A O 1
ATOM 1544 N N . GLY A 1 202 ? 11.995 21.767 4.916 1.00 35.53 202 GLY A N 1
ATOM 1545 C CA . GLY A 1 202 ? 12.553 20.730 5.798 1.00 35.53 202 GLY A CA 1
ATOM 1546 C C . GLY A 1 202 ? 12.633 20.998 7.305 1.00 35.53 202 GLY A C 1
ATOM 1547 O O . GLY A 1 202 ? 13.599 21.577 7.794 1.00 35.53 202 GLY A O 1
ATOM 1548 N N . ASP A 1 203 ? 11.699 20.401 8.038 1.00 33.66 203 ASP A N 1
ATOM 1549 C CA . ASP A 1 203 ? 11.768 20.214 9.487 1.00 33.66 203 ASP A CA 1
ATOM 1550 C C . ASP A 1 203 ? 12.780 19.082 9.830 1.00 33.66 203 ASP A C 1
ATOM 1552 O O . ASP A 1 203 ? 12.636 17.956 9.327 1.00 33.66 203 ASP A O 1
ATOM 1556 N N . PRO A 1 204 ? 13.830 19.314 10.650 1.00 33.44 204 PRO A N 1
ATOM 1557 C CA . PRO A 1 204 ? 14.920 18.352 10.869 1.00 33.44 204 PRO A CA 1
ATOM 1558 C C . PRO A 1 204 ? 14.539 17.135 11.736 1.00 33.44 204 PRO A C 1
ATOM 1560 O O . PRO A 1 204 ? 15.361 16.239 11.946 1.00 33.44 204 PRO A O 1
ATOM 1563 N N . ALA A 1 205 ? 13.283 17.019 12.179 1.00 33.78 205 ALA A N 1
ATOM 1564 C CA . ALA A 1 205 ? 12.808 15.908 13.010 1.00 33.78 205 ALA A CA 1
ATOM 1565 C C . ALA A 1 205 ? 12.771 14.530 12.303 1.00 33.78 205 ALA A C 1
ATOM 1567 O O . ALA A 1 205 ? 12.493 13.515 12.940 1.00 33.78 205 ALA A O 1
ATOM 1568 N N . MET A 1 206 ? 13.065 14.448 11.000 1.00 41.88 206 MET A N 1
ATOM 1569 C CA . MET A 1 206 ? 13.047 13.184 10.244 1.00 41.88 206 MET A CA 1
ATOM 1570 C C . MET A 1 206 ? 14.422 12.502 10.128 1.00 41.88 206 MET A C 1
ATOM 1572 O O . MET A 1 206 ? 14.513 11.429 9.528 1.00 41.88 206 MET A O 1
ATOM 1576 N N . ALA A 1 207 ? 15.488 13.073 10.703 1.00 32.66 207 ALA A N 1
ATOM 1577 C CA . ALA A 1 207 ? 16.856 12.547 10.615 1.00 32.66 207 ALA A CA 1
ATOM 1578 C C . ALA A 1 207 ? 17.114 11.238 11.399 1.00 32.66 207 ALA A C 1
ATOM 1580 O O . ALA A 1 207 ? 18.175 10.649 11.227 1.00 32.66 207 ALA A O 1
ATOM 1581 N N . SER A 1 208 ? 16.154 10.735 12.185 1.00 30.22 208 SER A N 1
ATOM 1582 C CA . SER A 1 208 ? 16.321 9.518 13.004 1.00 30.22 208 SER A CA 1
ATOM 1583 C C . SER A 1 208 ? 15.237 8.454 12.778 1.00 30.22 208 SER A C 1
ATOM 1585 O O . SER A 1 208 ? 14.761 7.805 13.703 1.00 30.22 208 SER A O 1
ATOM 1587 N N . LEU A 1 209 ? 14.832 8.247 11.523 1.00 39.31 209 LEU A N 1
ATOM 1588 C CA . LEU A 1 209 ? 14.135 7.020 11.129 1.00 39.31 209 LEU A CA 1
ATOM 1589 C C . LEU A 1 209 ? 15.094 6.155 10.315 1.00 39.31 209 LEU A C 1
ATOM 1591 O O . LEU A 1 209 ? 14.913 5.956 9.114 1.00 39.31 209 LEU A O 1
ATOM 1595 N N . SER A 1 210 ? 16.134 5.639 10.975 1.00 31.62 210 SER A N 1
ATOM 1596 C CA . SER A 1 210 ? 16.732 4.380 10.530 1.00 31.62 210 SER A CA 1
ATOM 1597 C C . SER A 1 210 ? 15.585 3.386 10.411 1.00 31.62 210 SER A C 1
ATOM 1599 O O . SER A 1 210 ? 14.865 3.177 11.387 1.00 31.62 210 SER A O 1
ATOM 1601 N N . ALA A 1 211 ? 15.354 2.839 9.216 1.00 41.09 211 ALA A N 1
ATOM 1602 C CA . ALA A 1 211 ? 14.345 1.806 9.037 1.00 41.09 211 ALA A CA 1
ATOM 1603 C C . ALA A 1 211 ? 14.638 0.697 10.063 1.00 41.09 211 ALA A C 1
ATOM 1605 O O . ALA A 1 211 ? 15.715 0.098 9.986 1.00 41.09 211 ALA A O 1
ATOM 1606 N N . PRO A 1 212 ? 13.755 0.445 11.049 1.00 35.16 212 PRO A N 1
ATOM 1607 C CA . PRO A 1 212 ? 13.974 -0.675 11.943 1.00 35.16 212 PRO A CA 1
ATOM 1608 C C . PRO A 1 212 ? 13.957 -1.955 11.099 1.00 35.16 212 PRO A C 1
ATOM 1610 O O . PRO A 1 212 ? 13.281 -1.986 10.059 1.00 35.16 212 PRO A O 1
ATOM 1613 N N . PRO A 1 213 ? 14.675 -3.013 11.507 1.00 29.94 213 PRO A N 1
ATOM 1614 C CA . PRO A 1 213 ? 14.526 -4.311 10.870 1.00 29.94 213 PRO A CA 1
ATOM 1615 C C . PRO A 1 213 ? 13.044 -4.691 10.935 1.00 29.94 213 PRO A C 1
ATOM 1617 O O . PRO A 1 213 ? 12.495 -4.923 12.013 1.00 29.94 213 PRO A O 1
ATOM 1620 N N . ARG A 1 214 ? 12.361 -4.687 9.784 1.00 47.88 214 ARG A N 1
ATOM 1621 C CA . ARG A 1 214 ? 10.989 -5.183 9.703 1.00 47.88 214 ARG A CA 1
ATOM 1622 C C . ARG A 1 214 ? 11.086 -6.691 9.876 1.00 47.88 214 ARG A C 1
ATOM 1624 O O . ARG A 1 214 ? 11.633 -7.378 9.018 1.00 47.88 214 ARG A O 1
ATOM 1631 N N . ILE A 1 215 ? 10.627 -7.175 11.027 1.00 35.78 215 ILE A N 1
ATOM 1632 C CA . ILE A 1 215 ? 10.566 -8.600 11.343 1.00 35.78 215 ILE A CA 1
ATOM 1633 C C . ILE A 1 215 ? 9.834 -9.284 10.188 1.00 35.78 215 ILE A C 1
ATOM 1635 O O . ILE A 1 215 ? 8.706 -8.913 9.865 1.00 35.78 215 ILE A O 1
ATOM 1639 N N . ALA A 1 216 ? 10.489 -10.256 9.550 1.00 33.78 216 ALA A N 1
ATOM 1640 C CA . ALA A 1 216 ? 9.828 -11.142 8.607 1.00 33.78 216 ALA A CA 1
ATOM 1641 C C . ALA A 1 216 ? 8.606 -11.738 9.314 1.00 33.78 216 ALA A C 1
ATOM 1643 O O . ALA A 1 216 ? 8.761 -12.426 10.323 1.00 33.78 216 ALA A O 1
ATOM 1644 N N . MET A 1 217 ? 7.400 -11.433 8.828 1.00 40.84 217 MET A N 1
ATOM 1645 C CA . MET A 1 217 ? 6.184 -12.005 9.397 1.00 40.84 217 MET A CA 1
ATOM 1646 C C . MET A 1 217 ? 6.294 -13.537 9.346 1.00 40.84 217 MET A C 1
ATOM 1648 O O . MET A 1 217 ? 6.455 -14.090 8.252 1.00 40.84 217 MET A O 1
ATOM 1652 N N . PRO A 1 218 ? 6.186 -14.243 10.485 1.00 29.94 218 PRO A N 1
ATOM 1653 C CA . PRO A 1 218 ? 5.866 -15.658 10.446 1.00 29.94 218 PRO A CA 1
ATOM 1654 C C . PRO A 1 218 ? 4.466 -15.827 9.831 1.00 29.94 218 PRO A C 1
ATOM 1656 O O . PRO A 1 218 ? 3.627 -14.928 9.964 1.00 29.94 218 PRO A O 1
ATOM 1659 N N . PRO A 1 219 ? 4.181 -16.952 9.154 1.00 33.75 219 PRO A N 1
ATOM 1660 C CA . PRO A 1 219 ? 2.870 -17.184 8.571 1.00 33.75 219 PRO A CA 1
ATOM 1661 C C . PRO A 1 219 ? 1.849 -17.275 9.703 1.00 33.75 219 PRO A C 1
ATOM 1663 O O . PRO A 1 219 ? 1.827 -18.239 10.469 1.00 33.75 219 PRO A O 1
ATOM 1666 N N . LEU A 1 220 ? 1.002 -16.259 9.827 1.00 41.28 220 LEU A N 1
ATOM 1667 C CA . LEU A 1 220 ? -0.105 -16.283 10.763 1.00 41.28 220 LEU A CA 1
ATOM 1668 C C . LEU A 1 220 ? -1.337 -16.719 9.990 1.00 41.28 220 LEU A C 1
ATOM 1670 O O . LEU A 1 220 ? -1.819 -16.033 9.092 1.00 41.28 220 LEU A O 1
ATOM 1674 N N . ARG A 1 221 ? -1.820 -17.909 10.341 1.00 39.22 221 ARG A N 1
ATOM 1675 C CA . ARG A 1 221 ? -3.005 -18.546 9.773 1.00 39.22 221 ARG A CA 1
ATOM 1676 C C . ARG A 1 221 ? -4.251 -17.749 10.166 1.00 39.22 221 ARG A C 1
ATOM 1678 O O . ARG A 1 221 ? -4.954 -18.107 11.106 1.00 39.22 221 ARG A O 1
ATOM 1685 N N . GLN A 1 222 ? -4.517 -16.657 9.461 1.00 47.81 222 GLN A N 1
ATOM 1686 C CA . GLN A 1 222 ? -5.801 -15.975 9.534 1.00 47.81 222 GLN A CA 1
ATOM 1687 C C . GLN A 1 222 ? -6.819 -16.798 8.734 1.00 47.81 222 GLN A C 1
ATOM 1689 O O . GLN A 1 222 ? -6.531 -17.257 7.627 1.00 47.81 222 GLN A O 1
ATOM 1694 N N . ARG A 1 223 ? -8.006 -17.037 9.302 1.00 39.66 223 ARG A N 1
ATOM 1695 C CA . ARG A 1 223 ? -9.134 -17.561 8.524 1.00 39.66 223 ARG A CA 1
ATOM 1696 C C . ARG A 1 223 ? -9.510 -16.480 7.516 1.00 39.66 223 ARG A C 1
ATOM 1698 O O . ARG A 1 223 ? -10.036 -15.447 7.912 1.00 39.66 223 ARG A O 1
ATOM 1705 N N . GLN A 1 224 ? -9.212 -16.710 6.241 1.00 46.81 224 GLN A N 1
ATOM 1706 C CA . GLN A 1 224 ? -9.690 -15.852 5.163 1.00 46.81 224 GLN A CA 1
ATOM 1707 C C . GLN A 1 224 ? -11.228 -15.811 5.204 1.00 46.81 224 GLN A C 1
ATOM 1709 O O . GLN A 1 224 ? -11.851 -16.868 5.377 1.00 46.81 224 GLN A O 1
ATOM 1714 N N . PRO A 1 225 ? -11.862 -14.637 5.046 1.00 47.53 225 PRO A N 1
ATOM 1715 C CA . PRO A 1 225 ? -13.284 -14.594 4.762 1.00 47.53 225 PRO A CA 1
ATOM 1716 C C . PRO A 1 225 ? -13.514 -15.328 3.443 1.00 47.53 225 PRO A C 1
ATOM 1718 O O . PRO A 1 225 ? -12.859 -15.075 2.434 1.00 47.53 225 PRO A O 1
ATOM 1721 N N . THR A 1 226 ? -14.407 -16.311 3.473 1.00 41.62 226 THR A N 1
ATOM 1722 C CA . THR A 1 226 ? -14.669 -17.150 2.301 1.00 41.62 226 THR A CA 1
ATOM 1723 C C . THR A 1 226 ? -15.244 -16.308 1.153 1.00 41.62 226 THR A C 1
ATOM 1725 O O . THR A 1 226 ? -15.911 -15.301 1.411 1.00 41.62 226 THR A O 1
ATOM 1728 N N . PRO A 1 227 ? -15.100 -16.739 -0.115 1.00 45.47 227 PRO A N 1
ATOM 1729 C CA . PRO A 1 227 ? -15.762 -16.094 -1.256 1.00 45.47 227 PRO A CA 1
ATOM 1730 C C . PRO A 1 227 ? -17.278 -15.894 -1.058 1.00 45.47 227 PRO A C 1
ATOM 1732 O O . PRO A 1 227 ? -17.871 -14.958 -1.591 1.00 45.47 227 PRO A O 1
ATOM 1735 N N . ALA A 1 228 ? -17.914 -16.733 -0.230 1.00 38.56 228 ALA A N 1
ATOM 1736 C CA . ALA A 1 228 ? -19.310 -16.584 0.171 1.00 38.56 228 ALA A CA 1
ATOM 1737 C C . ALA A 1 228 ? -19.561 -15.346 1.054 1.00 38.56 228 ALA A C 1
ATOM 1739 O O . ALA A 1 228 ? -20.553 -14.649 0.846 1.00 38.56 228 ALA A O 1
ATOM 1740 N N . MET A 1 229 ? -18.658 -15.027 1.988 1.00 48.44 229 MET A N 1
ATOM 1741 C CA . MET A 1 229 ? -18.753 -13.820 2.822 1.00 48.44 229 MET A CA 1
ATOM 1742 C C . MET A 1 229 ? -18.551 -12.550 1.990 1.00 48.44 229 MET A C 1
ATOM 1744 O O . MET A 1 229 ? -19.293 -11.582 2.153 1.00 48.44 229 MET A O 1
ATOM 1748 N N . ILE A 1 230 ? -17.618 -12.584 1.033 1.00 49.72 230 ILE A N 1
ATOM 1749 C CA . ILE A 1 230 ? -17.376 -11.480 0.093 1.00 49.72 230 ILE A CA 1
ATOM 1750 C C . ILE A 1 230 ? -18.628 -11.227 -0.764 1.00 49.72 230 ILE A C 1
ATOM 1752 O O . ILE A 1 230 ? -19.115 -10.097 -0.841 1.00 49.72 230 ILE A O 1
ATOM 1756 N N . ASN A 1 231 ? -19.223 -12.279 -1.333 1.00 41.34 231 ASN A N 1
ATOM 1757 C CA . ASN A 1 231 ? -20.436 -12.159 -2.149 1.00 41.34 231 ASN A CA 1
ATOM 1758 C C . ASN A 1 231 ? -21.677 -11.731 -1.348 1.00 41.34 231 ASN A C 1
ATOM 1760 O O . ASN A 1 231 ? -22.545 -11.034 -1.881 1.00 41.34 231 ASN A O 1
ATOM 1764 N N . GLN A 1 232 ? -21.773 -12.104 -0.070 1.00 44.28 232 GLN A N 1
ATOM 1765 C CA . GLN A 1 232 ? -22.857 -11.661 0.810 1.00 44.28 232 GLN A CA 1
ATOM 1766 C C . GLN A 1 232 ? -22.765 -10.156 1.108 1.00 44.28 232 GLN A C 1
ATOM 1768 O O . GLN A 1 232 ? -23.783 -9.460 1.089 1.00 44.28 232 GLN A O 1
ATOM 1773 N N . PHE A 1 233 ? -21.551 -9.638 1.303 1.00 47.94 233 PHE A N 1
ATOM 1774 C CA . PHE A 1 233 ? -21.315 -8.219 1.567 1.00 47.94 233 PHE A CA 1
ATOM 1775 C C . PHE A 1 233 ? -21.532 -7.349 0.315 1.00 47.94 233 PHE A C 1
ATOM 1777 O O . PHE A 1 233 ? -22.170 -6.297 0.385 1.00 47.94 233 PHE A O 1
ATOM 1784 N N . VAL A 1 234 ? -21.100 -7.819 -0.864 1.00 52.47 234 VAL A N 1
ATOM 1785 C CA . VAL A 1 234 ? -21.367 -7.152 -2.155 1.00 52.47 234 VAL A CA 1
ATOM 1786 C C . VAL A 1 234 ? -22.874 -7.049 -2.428 1.00 52.47 234 VAL A C 1
ATOM 1788 O O . VAL A 1 234 ? -23.346 -5.997 -2.858 1.00 52.47 234 VAL A O 1
ATOM 1791 N N . ARG A 1 235 ? -23.661 -8.081 -2.092 1.00 49.75 235 ARG A N 1
ATOM 1792 C CA . ARG A 1 235 ? -25.132 -8.034 -2.195 1.00 49.75 235 ARG A CA 1
ATOM 1793 C C . ARG A 1 235 ? -25.781 -7.032 -1.241 1.00 49.75 235 ARG A C 1
ATOM 1795 O O . ARG A 1 235 ? -26.785 -6.427 -1.609 1.00 49.75 235 ARG A O 1
ATOM 1802 N N . GLN A 1 236 ? -25.231 -6.836 -0.043 1.00 51.25 236 GLN A N 1
ATOM 1803 C CA . GLN A 1 236 ? -25.718 -5.812 0.889 1.00 51.25 236 GLN A CA 1
ATOM 1804 C C . GLN A 1 236 ? -25.414 -4.390 0.399 1.00 51.25 236 GLN A C 1
ATOM 1806 O O . GLN A 1 236 ? -26.248 -3.503 0.568 1.00 51.25 236 GLN A O 1
ATOM 1811 N N . LEU A 1 237 ? -24.273 -4.181 -0.262 1.00 51.41 237 LEU A N 1
ATOM 1812 C CA . LEU A 1 237 ? -23.882 -2.885 -0.831 1.00 51.41 237 LEU A CA 1
ATOM 1813 C C . LEU A 1 237 ? -24.587 -2.550 -2.160 1.00 51.41 237 LEU A C 1
ATOM 1815 O O . LEU A 1 237 ? -24.660 -1.381 -2.525 1.00 51.41 237 LEU A O 1
ATOM 1819 N N . GLN A 1 238 ? -25.118 -3.549 -2.873 1.00 46.75 238 GLN A N 1
ATOM 1820 C CA . GLN A 1 238 ? -25.881 -3.383 -4.122 1.00 46.75 238 GLN A CA 1
ATOM 1821 C C . GLN A 1 238 ? -27.400 -3.235 -3.916 1.00 46.75 238 GLN A C 1
ATOM 1823 O O . GLN A 1 238 ? -28.150 -3.168 -4.892 1.00 46.75 238 GLN A O 1
ATOM 1828 N N . MET A 1 239 ? -27.883 -3.167 -2.671 1.00 38.59 239 MET A N 1
ATOM 1829 C CA . MET A 1 239 ? -29.285 -2.835 -2.409 1.00 38.59 239 MET A CA 1
ATOM 1830 C C . MET A 1 239 ? -29.584 -1.430 -2.961 1.00 38.59 239 MET A C 1
ATOM 1832 O O . MET A 1 239 ? -28.870 -0.484 -2.615 1.00 38.59 239 MET A O 1
ATOM 1836 N N . PRO A 1 240 ? -30.626 -1.243 -3.794 1.00 40.31 240 PRO A N 1
ATOM 1837 C CA . PRO A 1 240 ? -31.012 0.093 -4.217 1.00 40.31 240 PRO A CA 1
ATOM 1838 C C . PRO A 1 240 ? -31.373 0.903 -2.972 1.00 40.31 240 PRO A C 1
ATOM 1840 O O . PRO A 1 240 ? -32.156 0.455 -2.129 1.00 40.31 240 PRO A O 1
ATOM 1843 N N . THR A 1 241 ? -30.790 2.096 -2.849 1.00 47.56 241 THR A N 1
ATOM 1844 C CA . THR A 1 241 ? -31.144 3.040 -1.793 1.00 47.56 241 THR A CA 1
ATOM 1845 C C . THR A 1 241 ? -32.663 3.209 -1.774 1.00 47.56 241 THR A C 1
ATOM 1847 O O . THR A 1 241 ? -33.309 3.429 -2.803 1.00 47.56 241 THR A O 1
ATOM 1850 N N . ALA A 1 242 ? -33.261 3.121 -0.584 1.00 44.78 242 ALA A N 1
ATOM 1851 C CA . ALA A 1 242 ? -34.702 3.272 -0.375 1.00 44.78 242 ALA A CA 1
ATOM 1852 C C . ALA A 1 242 ? -35.258 4.655 -0.797 1.00 44.78 242 ALA A C 1
ATOM 1854 O O . ALA A 1 242 ? -36.452 4.908 -0.664 1.00 44.78 242 ALA A O 1
ATOM 1855 N N . ALA A 1 243 ? -34.425 5.533 -1.364 1.00 44.59 243 ALA A N 1
ATOM 1856 C CA . ALA A 1 243 ? -34.797 6.830 -1.912 1.00 44.59 243 ALA A CA 1
ATOM 1857 C C . ALA A 1 243 ? -35.583 6.754 -3.241 1.00 44.59 243 ALA A C 1
ATOM 1859 O O . ALA A 1 243 ? -36.220 7.732 -3.621 1.00 44.59 243 ALA A O 1
ATOM 1860 N N . ALA A 1 244 ? -35.616 5.610 -3.938 1.00 42.19 244 ALA A N 1
ATOM 1861 C CA . ALA A 1 244 ? -36.350 5.482 -5.207 1.00 42.19 244 ALA A CA 1
ATOM 1862 C C . ALA A 1 244 ? -37.825 5.035 -5.068 1.00 42.19 244 ALA A C 1
ATOM 1864 O O . ALA A 1 244 ? -38.542 4.951 -6.068 1.00 42.19 244 ALA A O 1
ATOM 1865 N N . ARG A 1 245 ? -38.324 4.750 -3.854 1.00 44.12 245 ARG A N 1
ATOM 1866 C CA . ARG A 1 245 ? -39.720 4.296 -3.654 1.00 44.12 245 ARG A CA 1
ATOM 1867 C C . ARG A 1 245 ? -40.750 5.419 -3.495 1.00 44.12 245 ARG A C 1
ATOM 1869 O O . ARG A 1 245 ? -41.945 5.144 -3.569 1.00 44.12 245 ARG A O 1
ATOM 1876 N N . SER A 1 246 ? -40.324 6.675 -3.400 1.00 48.19 246 SER A N 1
ATOM 1877 C CA . SER A 1 246 ? -41.232 7.814 -3.192 1.00 48.19 246 SER A CA 1
ATOM 1878 C C . SER A 1 246 ? -41.904 8.329 -4.475 1.00 48.19 246 SER A C 1
ATOM 1880 O O . SER A 1 246 ? -42.892 9.051 -4.396 1.00 48.19 246 SER A O 1
ATOM 1882 N N . GLY A 1 247 ? -41.418 7.948 -5.665 1.00 39.53 247 GLY A N 1
ATOM 1883 C CA . GLY A 1 247 ? -41.949 8.440 -6.949 1.00 39.53 247 GLY A CA 1
ATOM 1884 C C . GLY A 1 247 ? -43.029 7.567 -7.603 1.00 39.53 247 GLY A C 1
ATOM 1885 O O . GLY A 1 247 ? -43.785 8.051 -8.440 1.00 39.53 247 GLY A O 1
ATOM 1886 N N . ARG A 1 248 ? -43.143 6.283 -7.230 1.00 47.53 248 ARG A N 1
ATOM 1887 C CA . ARG A 1 248 ? -44.083 5.336 -7.872 1.00 47.53 248 ARG A CA 1
ATOM 1888 C C . ARG A 1 248 ? -45.401 5.126 -7.121 1.00 47.53 248 ARG A C 1
ATOM 1890 O O . ARG A 1 248 ? -46.329 4.565 -7.692 1.00 47.53 248 ARG A O 1
ATOM 1897 N N . ALA A 1 249 ? -45.523 5.615 -5.886 1.00 41.31 249 ALA A N 1
ATOM 1898 C CA . ALA A 1 249 ? -46.736 5.446 -5.077 1.00 41.31 249 ALA A CA 1
ATOM 1899 C C . ALA A 1 249 ? -47.851 6.474 -5.378 1.00 41.31 249 ALA A C 1
ATOM 1901 O O . ALA A 1 249 ? -49.001 6.256 -5.004 1.00 41.31 249 ALA A O 1
ATOM 1902 N N . LEU A 1 250 ? -47.558 7.567 -6.096 1.00 45.06 250 LEU A N 1
ATOM 1903 C CA . LEU A 1 250 ? -48.561 8.590 -6.432 1.00 45.06 250 LEU A CA 1
ATOM 1904 C C . LEU A 1 250 ? -49.345 8.301 -7.724 1.00 45.06 250 LEU A C 1
ATOM 1906 O O . LEU A 1 250 ? -50.447 8.820 -7.888 1.00 45.06 250 LEU A O 1
ATOM 1910 N N . ALA A 1 251 ? -48.843 7.430 -8.605 1.00 44.31 251 ALA A N 1
ATOM 1911 C CA . ALA A 1 251 ? -49.562 7.038 -9.821 1.00 44.31 251 ALA A CA 1
ATOM 1912 C C . ALA A 1 251 ? -50.623 5.946 -9.565 1.00 44.31 251 ALA A C 1
ATOM 1914 O O . ALA A 1 251 ? -51.656 5.927 -10.228 1.00 44.31 251 ALA A O 1
ATOM 1915 N N . ALA A 1 252 ? -50.427 5.086 -8.558 1.00 45.62 252 ALA A N 1
ATOM 1916 C CA . ALA A 1 252 ? -51.334 3.970 -8.270 1.00 45.62 252 ALA A CA 1
ATOM 1917 C C . ALA A 1 252 ? -52.583 4.357 -7.444 1.00 45.62 252 ALA A C 1
ATOM 1919 O O . ALA A 1 252 ? -53.583 3.644 -7.476 1.00 45.62 252 ALA A O 1
ATOM 1920 N N . SER A 1 253 ? -52.585 5.501 -6.738 1.00 43.44 253 SER A N 1
ATOM 1921 C CA . SER A 1 253 ? -53.753 5.933 -5.934 1.00 43.44 253 SER A CA 1
ATOM 1922 C C . SER A 1 253 ? -54.815 6.708 -6.730 1.00 43.44 253 SER A C 1
ATOM 1924 O O . SER A 1 253 ? -55.904 6.999 -6.215 1.00 43.44 253 SER A O 1
ATOM 1926 N N . ARG A 1 254 ? -54.513 7.060 -7.989 1.00 48.69 254 ARG A N 1
ATOM 1927 C CA . ARG A 1 254 ? -55.445 7.765 -8.881 1.00 48.69 254 ARG A CA 1
ATOM 1928 C C . ARG A 1 254 ? -56.342 6.802 -9.663 1.00 48.69 254 ARG A C 1
ATOM 1930 O O . ARG A 1 254 ? -57.481 7.157 -9.941 1.00 48.69 254 ARG A O 1
ATOM 1937 N N . ASP A 1 255 ? -55.876 5.578 -9.909 1.00 49.12 255 ASP A N 1
ATOM 1938 C CA . ASP A 1 255 ? -56.619 4.548 -10.649 1.00 49.12 255 ASP A CA 1
ATOM 1939 C C . ASP A 1 255 ? -57.686 3.847 -9.776 1.00 49.12 255 ASP A C 1
ATOM 1941 O O . ASP A 1 255 ? -58.831 3.646 -10.182 1.00 49.12 255 ASP A O 1
ATOM 1945 N N . GLN A 1 256 ? -57.391 3.620 -8.489 1.00 48.19 256 GLN A N 1
ATOM 1946 C CA . GLN A 1 256 ? -58.342 2.971 -7.571 1.00 48.19 256 GLN A CA 1
ATOM 1947 C C . GLN A 1 256 ? -59.567 3.836 -7.214 1.00 48.19 256 GLN A C 1
ATOM 1949 O O . GLN A 1 256 ? -60.631 3.305 -6.896 1.00 48.19 256 GLN A O 1
ATOM 1954 N N . ARG A 1 257 ? -59.478 5.172 -7.315 1.00 51.66 257 ARG A N 1
ATOM 1955 C CA . ARG A 1 257 ? -60.636 6.066 -7.097 1.00 51.66 257 ARG A CA 1
ATOM 1956 C C . ARG A 1 257 ? -61.626 6.082 -8.271 1.00 51.66 257 ARG A C 1
ATOM 1958 O O . ARG A 1 257 ? -62.799 6.397 -8.060 1.00 51.66 257 ARG A O 1
ATOM 1965 N N . GLY A 1 258 ? -61.194 5.697 -9.474 1.00 47.31 258 GLY A N 1
ATOM 1966 C CA . GLY A 1 258 ? -62.069 5.552 -10.644 1.00 47.31 258 GLY A CA 1
ATOM 1967 C C . GLY A 1 258 ? -62.907 4.269 -10.615 1.00 47.31 258 GLY A C 1
ATOM 1968 O O . GLY A 1 258 ? -64.079 4.285 -10.982 1.00 47.31 258 GLY A O 1
ATOM 1969 N N . GLN A 1 259 ? -62.350 3.168 -10.106 1.00 52.69 259 GLN A N 1
ATOM 1970 C CA . GLN A 1 259 ? -63.036 1.868 -10.097 1.00 52.69 259 GLN A CA 1
ATOM 1971 C C . GLN A 1 259 ? -64.074 1.737 -8.969 1.00 52.69 259 GLN A C 1
ATOM 1973 O O . GLN A 1 259 ? -65.166 1.214 -9.194 1.00 52.69 259 GLN A O 1
ATOM 1978 N N . VAL A 1 260 ? -63.808 2.301 -7.784 1.00 51.78 260 VAL A N 1
ATOM 1979 C CA . VAL A 1 260 ? -64.750 2.246 -6.644 1.00 51.78 260 VAL A CA 1
ATOM 1980 C C . VAL A 1 260 ? -66.020 3.079 -6.895 1.00 51.78 260 VAL A C 1
ATOM 1982 O O . VAL A 1 260 ? -67.098 2.753 -6.394 1.00 51.78 260 VAL A O 1
ATOM 1985 N N . THR A 1 261 ? -65.940 4.136 -7.712 1.00 53.47 261 THR A N 1
ATOM 1986 C CA . THR A 1 261 ? -67.110 4.965 -8.059 1.00 53.47 261 THR A CA 1
ATOM 1987 C C . THR A 1 261 ? -67.997 4.334 -9.141 1.00 53.47 261 THR A C 1
ATOM 1989 O O . THR A 1 261 ? -69.209 4.564 -9.132 1.00 53.47 261 THR A O 1
ATOM 1992 N N . ALA A 1 262 ? -67.440 3.487 -10.014 1.00 54.25 262 ALA A N 1
ATOM 1993 C CA . ALA A 1 262 ? -68.195 2.748 -11.028 1.00 54.25 262 ALA A CA 1
ATOM 1994 C C . ALA A 1 262 ? -68.972 1.553 -10.437 1.00 54.25 262 ALA A C 1
ATOM 1996 O O . ALA A 1 262 ? -70.123 1.317 -10.814 1.00 54.25 262 ALA A O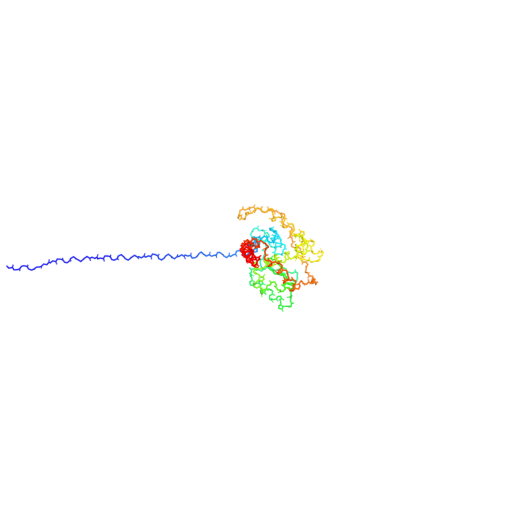 1
ATOM 1997 N N . ASP A 1 263 ? -68.390 0.848 -9.463 1.00 51.22 263 ASP A N 1
ATOM 1998 C CA . ASP A 1 263 ? -69.017 -0.329 -8.842 1.00 51.22 263 ASP A CA 1
ATOM 1999 C C . ASP A 1 263 ? -70.179 0.051 -7.899 1.00 51.22 263 ASP A C 1
ATOM 2001 O O . ASP A 1 263 ? -71.223 -0.608 -7.845 1.00 51.22 263 ASP A O 1
ATOM 2005 N N . ARG A 1 264 ? -70.086 1.221 -7.246 1.00 54.62 264 ARG A N 1
ATOM 2006 C CA . ARG A 1 264 ? -71.172 1.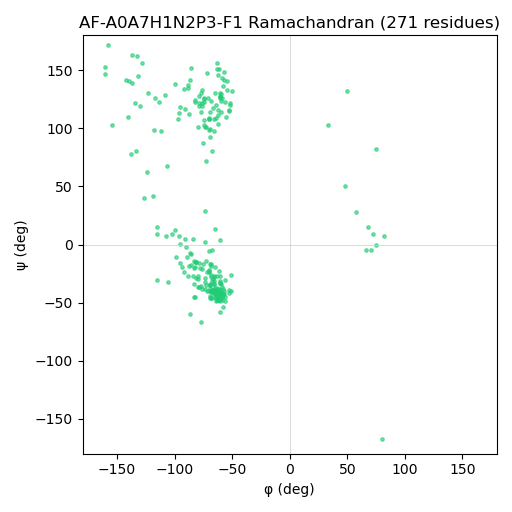750 -6.404 1.00 54.62 264 ARG A CA 1
ATOM 2007 C C . ARG A 1 264 ? -72.408 2.180 -7.204 1.00 54.62 264 ARG A C 1
ATOM 2009 O O . ARG A 1 264 ? -73.498 2.139 -6.647 1.00 54.62 264 ARG A O 1
ATOM 2016 N N . ARG A 1 265 ? -72.277 2.552 -8.488 1.00 54.44 265 ARG A N 1
ATOM 2017 C CA . ARG A 1 265 ? -73.434 2.881 -9.352 1.00 54.44 265 ARG A CA 1
ATOM 2018 C C . ARG A 1 265 ? -74.150 1.643 -9.901 1.00 54.44 265 ARG A C 1
ATOM 2020 O O . ARG A 1 265 ? -75.361 1.703 -10.086 1.00 54.44 265 ARG A O 1
ATOM 2027 N N . ARG A 1 266 ? -73.453 0.516 -10.105 1.00 55.44 266 ARG A N 1
ATOM 2028 C CA . ARG A 1 266 ? -74.087 -0.744 -10.550 1.00 55.44 266 ARG A CA 1
ATOM 2029 C C . ARG A 1 266 ? -74.911 -1.414 -9.453 1.00 55.44 266 ARG A C 1
ATOM 2031 O O . ARG A 1 266 ? -75.967 -1.967 -9.743 1.00 55.44 266 ARG A O 1
ATOM 2038 N N . ARG A 1 267 ? -74.480 -1.328 -8.190 1.00 56.75 267 ARG A N 1
ATOM 2039 C CA . ARG A 1 267 ? -75.211 -1.931 -7.059 1.00 56.75 267 ARG A CA 1
ATOM 2040 C C . ARG A 1 267 ? -76.529 -1.237 -6.706 1.00 56.75 267 ARG A C 1
ATOM 2042 O O . ARG A 1 267 ? -77.387 -1.879 -6.110 1.00 56.75 267 ARG A O 1
ATOM 2049 N N . THR A 1 268 ? -76.723 0.029 -7.077 1.00 51.81 268 THR A N 1
ATOM 2050 C CA . THR A 1 268 ? -77.985 0.748 -6.817 1.00 51.81 268 THR A CA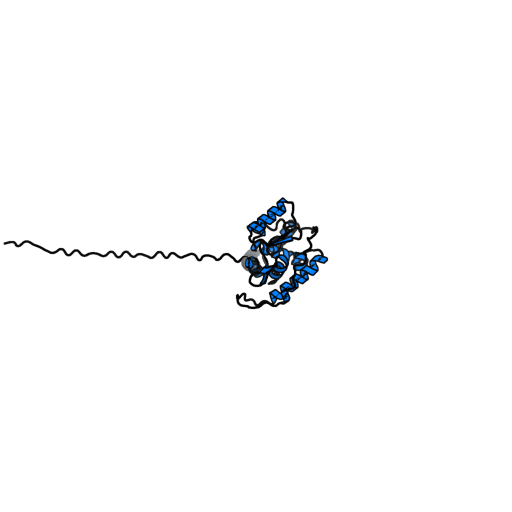 1
ATOM 2051 C C . THR A 1 268 ? -79.062 0.475 -7.869 1.00 51.81 268 THR A C 1
ATOM 2053 O O . THR A 1 268 ? -80.235 0.655 -7.572 1.00 51.81 268 THR A O 1
ATOM 2056 N N . GLN A 1 269 ? -78.700 -0.001 -9.068 1.00 53.47 269 GLN A N 1
ATOM 2057 C CA . GLN A 1 269 ? -79.657 -0.302 -10.146 1.00 53.47 269 GLN A CA 1
ATOM 2058 C C . GLN A 1 269 ? -80.354 -1.667 -10.014 1.00 53.47 269 GLN A C 1
ATOM 2060 O O . GLN A 1 269 ? -81.376 -1.875 -10.652 1.00 53.47 269 GLN A O 1
ATOM 2065 N N . TYR A 1 270 ? -79.855 -2.573 -9.167 1.00 50.81 270 TYR A N 1
ATOM 2066 C CA . TYR A 1 270 ? -80.432 -3.914 -8.965 1.00 50.81 270 TYR A CA 1
ATOM 2067 C C . TYR A 1 270 ? -81.265 -4.058 -7.682 1.00 50.81 270 TYR A C 1
ATOM 2069 O O . TYR A 1 270 ? -81.635 -5.167 -7.312 1.00 50.81 270 TYR A O 1
ATOM 2077 N N . ARG A 1 271 ? -81.549 -2.957 -6.971 1.00 54.66 271 ARG A N 1
ATOM 2078 C CA . ARG A 1 271 ? -82.292 -2.987 -5.695 1.00 54.66 271 ARG A CA 1
ATOM 2079 C C . ARG A 1 271 ? -83.650 -2.276 -5.737 1.00 54.66 271 ARG A C 1
ATOM 2081 O O . ARG A 1 271 ? -84.279 -2.114 -4.699 1.00 54.66 271 ARG A O 1
ATOM 2088 N N . THR A 1 272 ? -84.097 -1.884 -6.927 1.00 55.53 272 THR A N 1
ATOM 2089 C CA . THR A 1 272 ? -85.445 -1.369 -7.202 1.00 55.53 272 THR A CA 1
ATOM 2090 C C . THR A 1 272 ? -85.952 -1.980 -8.507 1.00 55.53 272 THR A C 1
ATOM 2092 O O . THR A 1 272 ? -85.870 -1.351 -9.561 1.00 55.53 272 THR A O 1
ATOM 2095 N N . ALA A 1 273 ? -86.396 -3.231 -8.419 1.00 46.09 273 ALA A N 1
ATOM 2096 C CA . ALA A 1 273 ? -87.305 -3.918 -9.332 1.00 46.09 273 ALA A CA 1
ATOM 2097 C C . ALA A 1 273 ? -87.946 -5.066 -8.544 1.00 46.09 273 ALA A C 1
ATOM 2099 O O . ALA A 1 273 ? -87.192 -5.715 -7.780 1.00 46.09 273 ALA A O 1
#

InterPro domains:
  IPR008258 Transglycosylase SLT domain 1 [PF01464] (50-168)
  IPR023346 Lysozyme-like domain superfamily [SSF53955] (21-185)